Protein AF-A0AAP0N8G7-F1 (afdb_monomer_lite)

Foldseek 3Di:
DDDDDDDDDDPPDPVNVVVVVVVVVVVVVPPDDDDDDDDDDDDDDDDDDDPDDDPPVPVVVVVVQVVLQVLLLVLLVLLLVLQLVLLVLQLVVCVVVPDPVSNVVSVVSNVVSVVVVVVSVVCVVVVPTDPCSPVSNVVSVVSNVVSVVSNVVSVVVVVVVVVVVVVVVVVVVVVVVVVVVVVVVVVVVVVVVVDDPPPVPPDDPVRDDVVNVVVVVVSVLVVLLVVLVVVVVVCVVVVHDLVVVLCVQPVPDDDPDPVCSSVSSSVVSCCVVCPCVPPPPPDDDPPDDPPDDDDDDDDDD

Structure (mmCIF, N/CA/C/O backbone):
data_AF-A0AAP0N8G7-F1
#
_entry.id   AF-A0AAP0N8G7-F1
#
loop_
_atom_site.group_PDB
_atom_site.id
_atom_site.type_symbol
_atom_site.label_atom_id
_atom_site.label_alt_id
_atom_site.label_comp_id
_atom_site.label_asym_id
_atom_site.label_entity_id
_atom_site.label_seq_id
_atom_site.pdbx_PDB_ins_code
_atom_site.Cartn_x
_atom_site.Cartn_y
_atom_site.Cartn_z
_atom_site.occupancy
_atom_site.B_iso_or_equiv
_atom_site.auth_seq_id
_atom_site.auth_comp_id
_atom_site.auth_asym_id
_atom_site.auth_atom_id
_atom_site.pdbx_PDB_model_num
ATOM 1 N N . MET A 1 1 ? 21.931 45.919 -7.662 1.00 43.09 1 MET A N 1
ATOM 2 C CA . MET A 1 1 ? 21.122 46.503 -6.578 1.00 43.09 1 MET A CA 1
ATOM 3 C C . MET A 1 1 ? 19.682 46.138 -6.866 1.00 43.09 1 MET A C 1
ATOM 5 O O . MET A 1 1 ? 19.131 46.657 -7.823 1.00 43.09 1 MET A O 1
ATOM 9 N N . ASP A 1 2 ? 19.173 45.088 -6.228 1.00 32.38 2 ASP A N 1
ATOM 10 C CA . ASP A 1 2 ? 18.040 45.189 -5.299 1.00 32.38 2 ASP A CA 1
ATOM 11 C C . ASP A 1 2 ? 17.406 43.822 -5.056 1.00 32.38 2 ASP A C 1
ATOM 13 O O . ASP A 1 2 ? 16.970 43.106 -5.955 1.00 32.38 2 ASP A O 1
ATOM 17 N N . ALA A 1 3 ? 17.443 43.458 -3.779 1.00 38.41 3 ALA A N 1
ATOM 18 C CA . ALA A 1 3 ? 16.926 42.237 -3.209 1.00 38.41 3 ALA A CA 1
ATOM 19 C C . ALA A 1 3 ? 15.424 42.377 -2.939 1.00 38.41 3 ALA A C 1
ATOM 21 O O . ALA A 1 3 ? 14.993 43.352 -2.327 1.00 38.41 3 ALA A O 1
ATOM 22 N N . LEU A 1 4 ? 14.642 41.352 -3.283 1.00 38.53 4 LEU A N 1
ATOM 23 C CA . LEU A 1 4 ? 13.258 41.211 -2.829 1.00 38.53 4 LEU A CA 1
ATOM 24 C C . LEU A 1 4 ? 13.051 39.850 -2.150 1.00 38.53 4 LEU A C 1
ATOM 26 O O . LEU A 1 4 ? 12.737 38.835 -2.757 1.00 38.53 4 LEU A O 1
ATOM 30 N N . LYS A 1 5 ? 13.325 39.890 -0.844 1.00 38.19 5 LYS A N 1
ATOM 31 C CA . LYS A 1 5 ? 12.642 39.265 0.303 1.00 38.19 5 LYS A CA 1
ATOM 32 C C . LYS A 1 5 ? 11.591 38.159 0.023 1.00 38.19 5 LYS A C 1
ATOM 34 O O . LYS A 1 5 ? 10.600 38.420 -0.656 1.00 38.19 5 LYS A O 1
ATOM 39 N N . PRO A 1 6 ? 11.681 36.989 0.688 1.00 34.06 6 PRO A N 1
ATOM 40 C CA . PRO A 1 6 ? 10.599 36.009 0.715 1.00 34.06 6 PRO A CA 1
ATOM 41 C C . PRO A 1 6 ? 9.502 36.433 1.707 1.00 34.06 6 PRO A C 1
ATOM 43 O O . PRO A 1 6 ? 9.773 36.795 2.853 1.00 34.06 6 PRO A O 1
ATOM 46 N N . THR A 1 7 ? 8.243 36.345 1.279 1.00 37.09 7 THR A N 1
ATOM 47 C CA . THR A 1 7 ? 7.065 36.398 2.153 1.00 37.09 7 THR A CA 1
ATOM 48 C C . THR A 1 7 ? 6.270 35.105 1.995 1.00 37.09 7 THR A C 1
ATOM 50 O O . THR A 1 7 ? 5.867 34.735 0.898 1.00 37.09 7 THR A O 1
ATOM 53 N N . SER A 1 8 ? 6.057 34.381 3.091 1.00 35.06 8 SER A N 1
ATOM 54 C CA . SER A 1 8 ? 4.715 34.024 3.571 1.00 35.06 8 SER A CA 1
ATOM 55 C C . SER A 1 8 ? 4.775 32.935 4.642 1.00 35.06 8 SER A C 1
ATOM 57 O O . SER A 1 8 ? 5.342 31.858 4.491 1.00 35.06 8 SER A O 1
ATOM 59 N N . ALA A 1 9 ? 4.171 33.315 5.762 1.00 38.34 9 ALA A N 1
ATOM 60 C CA . ALA A 1 9 ? 3.727 32.545 6.906 1.00 38.34 9 ALA A CA 1
ATOM 61 C C . ALA A 1 9 ? 3.606 31.020 6.726 1.00 38.34 9 ALA A C 1
ATOM 63 O O . ALA A 1 9 ? 2.865 30.500 5.890 1.00 38.34 9 ALA A O 1
ATOM 64 N N . THR A 1 10 ? 4.234 30.314 7.662 1.00 41.22 10 THR A N 1
ATOM 65 C CA . THR A 1 10 ? 4.008 28.906 7.977 1.00 41.22 10 THR A CA 1
ATOM 66 C C . THR A 1 10 ? 2.520 28.635 8.226 1.00 41.22 10 THR A C 1
ATOM 68 O O . THR A 1 10 ? 1.940 29.035 9.239 1.00 41.22 10 THR A O 1
ATOM 71 N N . LYS A 1 11 ? 1.878 27.910 7.304 1.00 51.88 11 LYS A N 1
ATOM 72 C CA . LYS A 1 11 ? 0.530 27.362 7.497 1.00 51.88 11 LYS A CA 1
ATOM 73 C C . LYS A 1 11 ? 0.590 26.292 8.592 1.00 51.88 11 LYS A C 1
ATOM 75 O O . LYS A 1 11 ? 0.827 25.121 8.316 1.00 51.88 11 LYS A O 1
ATOM 80 N N . LYS A 1 12 ? 0.382 26.691 9.852 1.00 54.88 12 LYS A N 1
ATOM 81 C CA . LYS A 1 12 ? 0.216 25.760 10.979 1.00 54.88 12 LYS A CA 1
ATOM 82 C C . LYS A 1 12 ? -1.017 24.890 10.723 1.00 54.88 12 LYS A C 1
ATOM 84 O O . LYS A 1 12 ? -2.156 25.368 10.774 1.00 54.88 12 LYS A O 1
ATOM 89 N N . THR A 1 13 ? -0.766 23.623 10.411 1.00 68.94 13 THR A N 1
ATOM 90 C CA . THR A 1 13 ? -1.773 22.606 10.105 1.00 68.94 13 THR A CA 1
ATOM 91 C C . THR A 1 13 ? -2.729 22.424 11.285 1.00 68.94 13 THR A C 1
ATOM 93 O O . THR A 1 13 ? -2.370 22.618 12.450 1.00 68.94 13 THR A O 1
ATOM 96 N N . LYS A 1 14 ? -3.986 22.070 10.994 1.00 64.00 14 LYS A N 1
ATOM 97 C CA . LYS A 1 14 ? -5.030 21.825 12.008 1.00 64.00 14 LYS A CA 1
ATOM 98 C C . LYS A 1 14 ? -4.588 20.782 13.054 1.00 64.00 14 LYS A C 1
ATOM 100 O O . LYS A 1 14 ? -4.976 20.892 14.213 1.00 64.00 14 LYS A O 1
ATOM 105 N N . LEU A 1 15 ? -3.695 19.868 12.664 1.00 59.59 15 LEU A N 1
ATOM 106 C CA . LEU A 1 15 ? -3.056 18.867 13.521 1.00 59.59 15 LEU A CA 1
ATOM 107 C C . LEU A 1 15 ? -2.200 19.492 14.638 1.00 59.59 15 LEU A C 1
ATOM 109 O O . LEU A 1 15 ? -2.350 19.133 15.801 1.00 59.59 15 LEU A O 1
ATOM 113 N N . ALA A 1 16 ? -1.376 20.497 14.321 1.00 65.19 16 ALA A N 1
ATOM 114 C CA . ALA A 1 16 ? -0.535 21.173 15.315 1.00 65.19 16 ALA A CA 1
ATOM 115 C C . ALA A 1 16 ? -1.372 21.894 16.389 1.00 65.19 16 ALA A C 1
ATOM 117 O O . ALA A 1 16 ? -0.987 21.958 17.555 1.00 65.19 16 ALA A O 1
ATOM 118 N N . ARG A 1 17 ? -2.557 22.396 16.013 1.00 66.25 17 ARG A N 1
ATOM 119 C CA . ARG A 1 17 ? -3.524 22.984 16.954 1.00 66.25 17 ARG A CA 1
ATOM 120 C C . ARG A 1 17 ? -4.210 21.939 17.838 1.00 66.25 17 ARG A C 1
ATOM 122 O O . ARG A 1 17 ? -4.548 22.267 18.971 1.00 66.25 17 ARG A O 1
ATOM 129 N N . ALA A 1 18 ? -4.416 20.718 17.347 1.00 67.31 18 ALA A N 1
ATOM 130 C CA . ALA A 1 18 ? -4.986 19.627 18.136 1.00 67.31 18 ALA A CA 1
ATOM 131 C C . ALA A 1 18 ? -3.978 19.101 19.169 1.00 67.31 18 ALA A C 1
ATOM 133 O O . ALA A 1 18 ? -4.306 19.009 20.348 1.00 67.31 18 ALA A O 1
ATOM 134 N N . ILE A 1 19 ? -2.725 18.881 18.758 1.00 70.12 19 ILE A N 1
ATOM 135 C CA . ILE A 1 19 ? -1.654 18.400 19.646 1.00 70.12 19 ILE A CA 1
ATOM 136 C C . ILE A 1 19 ? -1.360 19.422 20.756 1.00 70.12 19 ILE A C 1
ATOM 138 O O . ILE A 1 19 ? -1.286 19.060 21.928 1.00 70.12 19 ILE A O 1
ATOM 142 N N . ALA A 1 20 ? -1.305 20.719 20.429 1.00 66.94 20 ALA A N 1
ATOM 143 C CA . ALA A 1 20 ? -1.117 21.771 21.433 1.00 66.94 20 ALA A CA 1
ATOM 144 C C . ALA A 1 20 ? -2.261 21.839 22.468 1.00 66.94 20 ALA A C 1
ATOM 146 O O . ALA A 1 20 ? -2.023 22.171 23.627 1.00 66.94 20 ALA A O 1
ATOM 147 N N . LYS A 1 21 ? -3.502 21.504 22.082 1.00 65.75 21 LYS A N 1
ATOM 148 C CA . LYS A 1 21 ? -4.637 21.449 23.019 1.00 65.75 21 LYS A CA 1
ATOM 149 C C . LYS A 1 21 ? -4.546 20.264 23.979 1.00 65.75 21 LYS A C 1
ATOM 151 O O . LYS A 1 21 ? -4.885 20.427 25.145 1.00 65.75 21 LYS A O 1
ATOM 156 N N . VAL A 1 22 ? -4.068 19.110 23.514 1.00 61.50 22 VAL A N 1
ATOM 157 C CA . VAL A 1 22 ? -3.905 17.908 24.352 1.00 61.50 22 VAL A CA 1
ATOM 158 C C . VAL A 1 22 ? -2.794 18.107 25.387 1.00 61.50 22 VAL A C 1
ATOM 160 O O . VAL A 1 22 ? -2.989 17.804 26.562 1.00 61.50 22 VAL A O 1
ATOM 163 N N . ILE A 1 23 ? -1.673 18.717 24.989 1.00 61.12 23 ILE A N 1
ATOM 164 C CA . ILE A 1 23 ? -0.547 19.000 25.897 1.00 61.12 23 ILE A CA 1
ATOM 165 C C . ILE A 1 23 ? -0.947 20.014 26.983 1.00 61.12 23 ILE A C 1
ATOM 167 O O . ILE A 1 23 ? -0.606 19.840 28.152 1.00 61.12 23 ILE A O 1
ATOM 171 N N . ASN A 1 24 ? -1.734 21.038 26.632 1.00 54.78 24 ASN A N 1
ATOM 172 C CA . ASN A 1 24 ? -2.216 22.023 27.606 1.00 54.78 24 ASN A CA 1
ATOM 173 C C . ASN A 1 24 ? -3.300 21.476 28.554 1.00 54.78 24 ASN A C 1
ATOM 175 O O . ASN A 1 24 ? -3.504 22.034 29.630 1.00 54.78 24 ASN A O 1
ATOM 179 N N . LEU A 1 25 ? -3.984 20.384 28.193 1.00 50.78 25 LEU A N 1
ATOM 180 C CA . LEU A 1 25 ? -4.922 19.711 29.094 1.00 50.78 25 LEU A CA 1
ATOM 181 C C . LEU A 1 25 ? -4.176 18.928 30.186 1.00 50.78 25 LEU A C 1
ATOM 183 O O . LEU A 1 25 ? -4.567 18.976 31.349 1.00 50.78 25 LEU A O 1
ATOM 187 N N . GLN A 1 26 ? -3.061 18.276 29.834 1.00 47.47 26 GLN A N 1
ATOM 188 C CA . GLN A 1 26 ? -2.231 17.518 30.781 1.00 47.47 26 GLN A CA 1
ATOM 189 C C . GLN A 1 26 ? -1.495 18.411 31.793 1.00 47.47 26 GLN A C 1
ATOM 191 O O . GLN A 1 26 ? -1.269 17.997 32.931 1.00 47.47 26 GLN A O 1
ATOM 196 N N . THR A 1 27 ? -1.146 19.649 31.431 1.00 47.62 27 THR A N 1
ATOM 197 C CA . THR A 1 27 ? -0.513 20.592 32.369 1.00 47.62 27 THR A CA 1
ATOM 198 C C . THR A 1 27 ? -1.508 21.204 33.361 1.00 47.62 27 THR A C 1
ATOM 200 O O . THR A 1 27 ? -1.110 21.550 34.475 1.00 47.62 27 THR A O 1
ATOM 203 N N . ALA A 1 28 ? -2.804 21.253 33.030 1.00 42.84 28 ALA A N 1
ATOM 204 C CA . ALA A 1 28 ? -3.859 21.726 33.931 1.00 42.84 28 ALA A CA 1
ATOM 205 C C . ALA A 1 28 ? -4.243 20.704 35.023 1.00 42.84 28 ALA A C 1
ATOM 207 O O . ALA A 1 28 ? -4.707 21.091 36.095 1.00 42.84 28 ALA A O 1
ATOM 208 N N . THR A 1 29 ? -4.000 19.405 34.814 1.00 43.25 29 THR A N 1
ATOM 209 C CA . THR A 1 29 ? -4.359 18.345 35.780 1.00 43.25 29 THR A CA 1
ATOM 210 C C . THR A 1 29 ? -3.379 18.229 36.958 1.00 43.25 29 THR A C 1
ATOM 212 O O . THR A 1 29 ? -3.666 17.554 37.946 1.00 43.25 29 THR A O 1
ATOM 215 N N . ARG A 1 30 ? -2.227 18.915 36.918 1.00 43.00 30 ARG A N 1
ATOM 216 C CA . ARG A 1 30 ? -1.164 18.771 37.932 1.00 43.00 30 ARG A CA 1
ATOM 217 C C . ARG A 1 30 ? -1.382 19.556 39.235 1.00 43.00 30 ARG A C 1
ATOM 219 O O . ARG A 1 30 ? -0.635 19.334 40.182 1.00 43.00 30 ARG A O 1
ATOM 226 N N . ASN A 1 31 ? -2.411 20.409 39.319 1.00 42.91 31 ASN A N 1
ATOM 227 C CA . ASN A 1 31 ? -2.657 21.294 40.471 1.00 42.91 31 ASN A CA 1
ATOM 228 C C . ASN A 1 31 ? -3.970 21.036 41.236 1.00 42.91 31 ASN A C 1
ATOM 230 O O . ASN A 1 31 ? -4.465 21.931 41.923 1.00 42.91 31 ASN A O 1
ATOM 234 N N . SER A 1 32 ? -4.524 19.822 41.193 1.00 34.03 32 SER A N 1
ATOM 235 C CA . SER A 1 32 ? -5.655 19.482 42.067 1.00 34.03 32 SER A CA 1
ATOM 236 C C . SER A 1 32 ? -5.159 18.968 43.423 1.00 34.03 32 SER A C 1
ATOM 238 O O . SER A 1 32 ? -4.738 17.819 43.579 1.00 34.03 32 SER A O 1
ATOM 240 N N . LYS A 1 33 ? -5.160 19.863 44.418 1.00 33.84 33 LYS A N 1
ATOM 241 C CA . LYS A 1 33 ? -4.928 19.545 45.832 1.00 33.84 33 LYS A CA 1
ATOM 242 C C . LYS A 1 33 ? -5.996 18.552 46.302 1.00 33.84 33 LYS A C 1
ATOM 244 O O . LYS A 1 33 ? -7.169 18.892 46.412 1.00 33.84 33 LYS A O 1
ATOM 249 N N . ARG A 1 34 ? -5.562 17.327 46.605 1.00 32.16 34 ARG A N 1
ATOM 250 C CA . ARG A 1 34 ? -6.357 16.293 47.278 1.00 32.16 34 ARG A CA 1
ATOM 251 C C . ARG A 1 34 ? -6.709 16.759 48.694 1.00 32.16 34 ARG A C 1
ATOM 253 O O . ARG A 1 34 ? -5.824 16.866 49.539 1.00 32.16 34 ARG A O 1
ATOM 260 N N . TYR A 1 35 ? -7.989 17.006 48.960 1.00 34.25 35 TYR A N 1
ATOM 261 C CA . TYR A 1 35 ? -8.517 17.092 50.322 1.00 34.25 35 TYR A CA 1
ATOM 262 C C . TYR A 1 35 ? -8.947 15.691 50.772 1.00 34.25 35 TYR A C 1
ATOM 264 O O . TYR A 1 35 ? -9.975 15.176 50.346 1.00 34.25 35 TYR A O 1
ATOM 272 N N . LEU A 1 36 ? -8.135 15.076 51.631 1.00 35.28 36 LEU A N 1
ATOM 273 C CA . LEU A 1 36 ? -8.529 13.964 52.500 1.00 35.28 36 LEU A CA 1
ATOM 274 C C . LEU A 1 36 ? -9.229 14.540 53.746 1.00 35.28 36 LEU A C 1
ATOM 276 O O . LEU A 1 36 ? -8.676 15.467 54.350 1.00 35.28 36 LEU A O 1
ATOM 280 N N . PRO A 1 37 ? -10.380 14.012 54.204 1.00 32.81 37 PRO A N 1
ATOM 281 C CA . PRO A 1 37 ? -10.902 14.349 55.520 1.00 32.81 37 PRO A CA 1
ATOM 282 C C . PRO A 1 37 ? -10.154 13.553 56.600 1.00 32.81 37 PRO A C 1
ATOM 284 O O . PRO A 1 37 ? -10.043 12.331 56.538 1.00 32.81 37 PRO A O 1
ATOM 287 N N . LYS A 1 38 ? -9.645 14.273 57.604 1.00 31.50 38 LYS A N 1
ATOM 288 C CA . LYS A 1 38 ? -9.000 13.740 58.813 1.00 31.50 38 LYS A CA 1
ATOM 289 C C . LYS A 1 38 ? -9.976 12.876 59.626 1.00 31.50 38 LYS A C 1
ATOM 291 O O . LYS A 1 38 ? -11.015 13.377 60.048 1.00 31.50 38 LYS A O 1
ATOM 296 N N . GLN A 1 39 ? -9.586 11.643 59.955 1.00 35.88 39 GLN A N 1
ATOM 297 C CA . GLN A 1 39 ? -10.127 10.924 61.112 1.00 35.88 39 GLN A CA 1
ATOM 298 C C . GLN A 1 39 ? -9.659 11.631 62.392 1.00 35.88 39 GLN A C 1
ATOM 300 O O . GLN A 1 39 ? -8.459 11.773 62.626 1.00 35.88 39 GLN A O 1
ATOM 305 N N . LYS A 1 40 ? -10.604 12.096 63.215 1.00 32.94 40 LYS A N 1
ATOM 306 C CA . LYS A 1 40 ? -10.349 12.467 64.611 1.00 32.94 40 LYS A CA 1
ATOM 307 C C . LYS A 1 40 ? -10.811 11.322 65.508 1.00 32.94 40 LYS A C 1
ATOM 309 O O . LYS A 1 40 ? -11.930 10.837 65.380 1.00 32.94 40 LYS A O 1
ATOM 314 N N . SER A 1 41 ? -9.895 10.920 66.378 1.00 33.78 41 SER A N 1
ATOM 315 C CA . SER A 1 41 ? -10.034 9.964 67.469 1.00 33.78 41 SER A CA 1
ATOM 316 C C . SER A 1 41 ? -11.190 10.303 68.409 1.00 33.78 41 SER A C 1
ATOM 318 O O . SER A 1 41 ? -11.422 11.470 68.729 1.00 33.78 41 SER A O 1
ATOM 320 N N . LEU A 1 42 ? -11.862 9.255 68.875 1.00 33.59 42 LEU A N 1
ATOM 321 C CA . LEU A 1 42 ? -12.895 9.284 69.899 1.00 33.59 42 LEU A CA 1
ATOM 322 C C . LEU A 1 42 ? -12.250 8.940 71.244 1.00 33.59 42 LEU A C 1
ATOM 324 O O . LEU A 1 42 ? -11.639 7.883 71.351 1.00 33.59 42 LEU A O 1
ATOM 328 N N . ASP A 1 43 ? -12.405 9.805 72.246 1.00 36.69 43 ASP A N 1
ATOM 329 C CA . ASP A 1 43 ? -12.326 9.395 73.647 1.00 36.69 43 ASP A CA 1
ATOM 330 C C . ASP A 1 43 ? -13.140 10.322 74.567 1.00 36.69 43 ASP A C 1
ATOM 332 O O . ASP A 1 43 ? -13.013 11.545 74.523 1.00 36.69 43 ASP A O 1
ATOM 336 N N . LYS A 1 44 ? -13.917 9.659 75.435 1.00 33.88 44 LYS A N 1
ATOM 337 C CA . LYS A 1 44 ? -14.571 10.086 76.692 1.00 33.88 44 LYS A CA 1
ATOM 338 C C . LYS A 1 44 ? -15.822 10.990 76.684 1.00 33.88 44 LYS A C 1
ATOM 340 O O . LYS A 1 44 ? -15.760 12.210 76.707 1.00 33.88 44 LYS A O 1
ATOM 345 N N . ALA A 1 45 ? -16.958 10.292 76.819 1.00 37.44 45 ALA A N 1
ATOM 346 C CA . ALA A 1 45 ? -17.967 10.356 77.894 1.00 37.44 45 ALA A CA 1
ATOM 347 C C . ALA A 1 45 ? -18.414 11.716 78.480 1.00 37.44 45 ALA A C 1
ATOM 349 O O . ALA A 1 45 ? -17.655 12.355 79.207 1.00 37.44 45 ALA A O 1
ATOM 350 N N . LYS A 1 46 ? -19.721 12.015 78.355 1.00 33.53 46 LYS A N 1
ATOM 351 C CA . LYS A 1 46 ? -20.663 12.160 79.491 1.00 33.53 46 LYS A CA 1
ATOM 352 C C . LYS A 1 46 ? -22.123 12.351 79.030 1.00 33.53 46 LYS A C 1
ATOM 354 O O . LYS A 1 46 ? -22.431 13.261 78.275 1.00 33.53 46 LYS A O 1
ATOM 359 N N . ASP A 1 47 ? -22.938 11.414 79.500 1.00 34.72 47 ASP A N 1
ATOM 360 C CA . ASP A 1 47 ? -24.334 11.428 79.956 1.00 34.72 47 ASP A CA 1
ATOM 361 C C . ASP A 1 47 ? -25.365 12.538 79.632 1.00 34.72 47 ASP A C 1
ATOM 363 O O . ASP A 1 47 ? -25.143 13.726 79.848 1.00 34.72 47 ASP A O 1
ATOM 367 N N . ILE A 1 48 ? -26.566 12.001 79.357 1.00 40.41 48 ILE A N 1
ATOM 368 C CA . ILE A 1 48 ? -27.932 12.398 79.762 1.00 40.41 48 ILE A CA 1
ATOM 369 C C . ILE A 1 48 ? -28.723 13.417 78.912 1.00 40.41 48 ILE A C 1
ATOM 371 O O . ILE A 1 48 ? -28.390 14.586 78.765 1.00 40.41 48 ILE A O 1
ATOM 375 N N . ASP A 1 49 ? -29.865 12.885 78.455 1.00 42.59 49 ASP A N 1
ATOM 376 C CA . ASP A 1 49 ? -31.133 13.491 78.045 1.00 42.59 49 ASP A CA 1
ATOM 377 C C . ASP A 1 49 ? -31.182 14.485 76.879 1.00 42.59 49 ASP A C 1
ATOM 379 O O . ASP A 1 49 ? -30.980 15.687 76.999 1.00 42.59 49 ASP A O 1
ATOM 383 N N . SER A 1 50 ? -31.713 13.999 75.755 1.00 39.94 50 SER A N 1
ATOM 384 C CA . SER A 1 50 ? -32.992 14.534 75.264 1.00 39.94 50 SER A CA 1
ATOM 385 C C . SER A 1 50 ? -33.555 13.680 74.130 1.00 39.94 50 SER A C 1
ATOM 387 O O . SER A 1 50 ? -33.121 13.672 72.978 1.00 39.94 50 SER A O 1
ATOM 389 N N . VAL A 1 51 ? -34.626 12.968 74.463 1.00 49.09 51 VAL A N 1
ATOM 390 C CA . VAL A 1 51 ? -35.634 12.522 73.508 1.00 49.09 51 VAL A CA 1
ATOM 391 C C . VAL A 1 51 ? -36.183 13.766 72.798 1.00 49.09 51 VAL A C 1
ATOM 393 O O . VAL A 1 51 ? -36.980 14.476 73.399 1.00 49.09 51 VAL A O 1
ATOM 396 N N . LYS A 1 52 ? -35.731 14.052 71.563 1.00 48.44 52 LYS A N 1
ATOM 397 C CA . LYS A 1 52 ? -36.449 14.758 70.463 1.00 48.44 52 LYS A CA 1
ATOM 398 C C . LYS A 1 52 ? -35.478 15.305 69.396 1.00 48.44 52 LYS A C 1
ATOM 400 O O . LYS A 1 52 ? -35.284 16.504 69.282 1.00 48.44 52 LYS A O 1
ATOM 405 N N . SER A 1 53 ? -34.935 14.442 68.539 1.00 43.56 53 SER A N 1
ATOM 406 C CA . SER A 1 53 ? -34.640 14.802 67.137 1.00 43.56 53 SER A CA 1
ATOM 407 C C . SER A 1 53 ? -34.305 13.537 66.351 1.00 43.56 53 SER A C 1
ATOM 409 O O . SER A 1 53 ? -33.167 13.093 66.304 1.00 43.56 53 SER A O 1
ATOM 411 N N . ARG A 1 54 ? -35.322 12.870 65.799 1.00 44.78 54 ARG A N 1
ATOM 412 C CA . ARG A 1 54 ? -35.135 11.659 64.974 1.00 44.78 54 ARG A CA 1
ATOM 413 C C . ARG A 1 54 ? -35.858 11.732 63.624 1.00 44.78 54 ARG A C 1
ATOM 415 O O . ARG A 1 54 ? -36.079 10.708 62.989 1.00 44.78 54 ARG A O 1
ATOM 422 N N . ARG A 1 55 ? -36.271 12.931 63.189 1.00 45.78 55 ARG A N 1
ATOM 423 C CA . ARG A 1 55 ? -37.102 13.111 61.980 1.00 45.78 55 ARG A CA 1
ATOM 424 C C . ARG A 1 55 ? -36.475 13.917 60.840 1.00 45.78 55 ARG A C 1
ATOM 426 O O . ARG A 1 55 ? -37.034 13.858 59.754 1.00 45.78 55 ARG A O 1
ATOM 433 N N . TYR A 1 56 ? -35.332 14.582 61.028 1.00 46.22 56 TYR A N 1
ATOM 434 C CA . TYR A 1 56 ? -34.731 15.412 59.968 1.00 46.22 56 TYR A CA 1
ATOM 435 C C . TYR A 1 56 ? -33.549 14.769 59.213 1.00 46.22 56 TYR A C 1
ATOM 437 O O . TYR A 1 56 ? -33.277 15.190 58.096 1.00 46.22 56 TYR A O 1
ATOM 445 N N . ASP A 1 57 ? -32.926 13.696 59.720 1.00 51.34 57 ASP A N 1
ATOM 446 C CA . ASP A 1 57 ? -31.822 13.007 59.010 1.00 51.34 57 ASP A CA 1
ATOM 447 C C . ASP A 1 57 ? -32.279 11.988 57.950 1.00 51.34 57 ASP A C 1
ATOM 449 O O . ASP A 1 57 ? -31.525 11.620 57.052 1.00 51.34 57 ASP A O 1
ATOM 453 N N . ARG A 1 58 ? -33.534 11.525 58.014 1.00 53.78 58 ARG A N 1
ATOM 454 C CA . ARG A 1 58 ? -34.014 10.417 57.166 1.00 53.78 58 ARG A CA 1
ATOM 455 C C . ARG A 1 58 ? -34.215 10.806 55.697 1.00 53.78 58 ARG A C 1
ATOM 457 O O . ARG A 1 58 ? -34.090 9.959 54.817 1.00 53.78 58 ARG A O 1
ATOM 464 N N . ASP A 1 59 ? -34.539 12.071 55.431 1.00 58.50 59 ASP A N 1
ATOM 465 C CA . ASP A 1 59 ? -34.796 12.558 54.070 1.00 58.50 59 ASP A CA 1
ATOM 466 C C . ASP A 1 59 ? -33.489 12.799 53.291 1.00 58.50 59 ASP A C 1
ATOM 468 O O . ASP A 1 59 ? -33.395 12.450 52.113 1.00 58.50 59 ASP A O 1
ATOM 472 N N . GLY A 1 60 ? -32.444 13.302 53.962 1.00 62.66 60 GLY A N 1
ATOM 473 C CA . GLY A 1 60 ? -31.124 13.534 53.364 1.00 62.66 60 GLY A CA 1
ATOM 474 C C . GLY A 1 60 ? -30.431 12.247 52.911 1.00 62.66 60 GLY A C 1
ATOM 475 O O . GLY A 1 60 ? -29.956 12.173 51.779 1.00 62.66 60 GLY A O 1
ATOM 476 N N . ASP A 1 61 ? -30.451 11.207 53.747 1.00 70.00 61 ASP A N 1
ATOM 477 C CA . ASP A 1 61 ? -29.846 9.903 53.441 1.00 70.00 61 ASP A CA 1
ATOM 478 C C . ASP A 1 61 ? -30.534 9.205 52.249 1.00 70.00 61 ASP A C 1
ATOM 480 O O . ASP A 1 61 ? -29.884 8.669 51.349 1.00 70.00 61 ASP A O 1
ATOM 484 N N . SER A 1 62 ? -31.865 9.321 52.150 1.00 74.56 62 SER A N 1
ATOM 485 C CA . SER A 1 62 ? -32.631 8.775 51.020 1.00 74.56 62 SER A CA 1
ATOM 486 C C . SER A 1 62 ? -32.290 9.446 49.680 1.00 74.56 62 SER A C 1
ATOM 488 O O . SER A 1 62 ? -32.169 8.774 48.652 1.00 74.56 62 SER A O 1
ATOM 490 N N . LYS A 1 63 ? -32.073 10.768 49.687 1.00 80.12 63 LYS A N 1
ATOM 491 C CA . LYS A 1 63 ? -31.685 11.544 48.501 1.00 80.12 63 LYS A CA 1
ATOM 492 C C . LYS A 1 63 ? -30.259 11.225 48.062 1.00 80.12 63 LYS A C 1
ATOM 494 O O . LYS A 1 63 ? -30.017 11.078 46.866 1.00 80.12 63 LYS A O 1
ATOM 499 N N . LEU A 1 64 ? -29.332 11.072 49.010 1.00 81.00 64 LEU A N 1
ATOM 500 C CA . LEU A 1 64 ? -27.946 10.681 48.732 1.00 81.00 64 LEU A CA 1
ATOM 501 C C . LEU A 1 64 ? -27.862 9.265 48.154 1.00 81.00 64 LEU A C 1
ATOM 503 O O . LEU A 1 64 ? -27.166 9.051 47.163 1.00 81.00 64 LEU A O 1
ATOM 507 N N . ARG A 1 65 ? -28.627 8.317 48.707 1.00 79.88 65 ARG A N 1
ATOM 508 C CA . ARG A 1 65 ? -28.696 6.944 48.193 1.00 79.88 65 ARG A CA 1
ATOM 509 C C . ARG A 1 65 ? -29.294 6.876 46.787 1.00 79.88 65 ARG A C 1
ATOM 511 O O . ARG A 1 65 ? -28.745 6.187 45.932 1.00 79.88 65 ARG A O 1
ATOM 518 N N . ASN A 1 66 ? -30.367 7.623 46.522 1.00 83.56 66 ASN A N 1
ATOM 519 C CA . ASN A 1 66 ? -30.949 7.722 45.179 1.00 83.56 66 ASN A CA 1
ATOM 520 C C . ASN A 1 66 ? -29.979 8.347 44.171 1.00 83.56 66 ASN A C 1
ATOM 522 O O . ASN A 1 66 ? -29.893 7.887 43.035 1.00 83.56 66 ASN A O 1
ATOM 526 N N . ARG A 1 67 ? -29.221 9.368 44.585 1.00 87.31 67 ARG A N 1
ATOM 527 C CA . ARG A 1 67 ? -28.186 9.970 43.744 1.00 87.31 67 ARG A CA 1
ATOM 528 C C . ARG A 1 67 ? -27.075 8.972 43.416 1.00 87.31 67 ARG A C 1
ATOM 530 O O . ARG A 1 67 ? -26.744 8.822 42.248 1.00 87.31 67 ARG A O 1
ATOM 537 N N . ALA A 1 68 ? -26.548 8.265 44.415 1.00 88.06 68 ALA A N 1
ATOM 538 C CA . ALA A 1 68 ? -25.510 7.258 44.205 1.00 88.06 68 ALA A CA 1
ATOM 539 C C . ALA A 1 68 ? -25.995 6.116 43.294 1.00 88.06 68 ALA A C 1
ATOM 541 O O . ALA A 1 68 ? -25.270 5.685 42.403 1.00 88.06 68 ALA A O 1
ATOM 542 N N . ALA A 1 69 ? -27.242 5.662 43.466 1.00 88.00 69 ALA A N 1
ATOM 543 C CA . ALA A 1 69 ? -27.852 4.661 42.591 1.00 88.00 69 ALA A CA 1
ATOM 544 C C . ALA A 1 69 ? -28.001 5.159 41.141 1.00 88.00 69 ALA A C 1
ATOM 546 O O . ALA A 1 69 ? -27.778 4.395 40.206 1.00 88.00 69 ALA A O 1
ATOM 547 N N . MET A 1 70 ? -28.330 6.440 40.942 1.00 89.56 70 MET A N 1
ATOM 548 C CA . MET A 1 70 ? -28.386 7.051 39.611 1.00 89.56 70 MET A CA 1
ATOM 549 C C . MET A 1 70 ? -26.997 7.154 38.967 1.00 89.56 70 MET A C 1
ATOM 551 O O . MET A 1 70 ? -26.845 6.841 37.792 1.00 89.56 70 MET A O 1
ATOM 555 N N . GLU A 1 71 ? -25.977 7.558 39.726 1.00 91.44 71 GLU A N 1
ATOM 556 C CA . GLU A 1 71 ? -24.589 7.609 39.244 1.00 91.44 71 GLU A CA 1
ATOM 557 C C . GLU A 1 71 ? -24.098 6.208 38.831 1.00 91.44 71 GLU A C 1
ATOM 559 O O . GLU A 1 71 ? -23.536 6.047 37.749 1.00 91.44 71 GLU A O 1
ATOM 564 N N . ALA A 1 72 ? -24.406 5.178 39.624 1.00 92.06 72 ALA A N 1
ATOM 565 C CA . ALA A 1 72 ? -24.104 3.782 39.303 1.00 92.06 72 ALA A CA 1
ATOM 566 C C . ALA A 1 72 ? -24.839 3.277 38.044 1.00 92.06 72 ALA A C 1
ATOM 568 O O . ALA A 1 72 ? -24.255 2.565 37.226 1.00 92.06 72 ALA A O 1
ATOM 569 N N . LEU A 1 73 ? -26.108 3.664 37.862 1.00 91.50 73 LEU A N 1
ATOM 570 C CA . LEU A 1 73 ? -26.882 3.356 36.657 1.00 91.50 73 LEU A CA 1
ATOM 571 C C . LEU A 1 73 ? -26.245 3.979 35.412 1.00 91.50 73 LEU A C 1
ATOM 573 O O . LEU A 1 73 ? -26.060 3.297 34.408 1.00 91.50 73 LEU A O 1
ATOM 577 N N . VAL A 1 74 ? -25.901 5.267 35.480 1.00 93.38 74 VAL A N 1
ATOM 578 C CA . VAL A 1 74 ? -25.260 5.983 34.372 1.00 93.38 74 VAL A CA 1
ATOM 579 C C . VAL A 1 74 ? -23.914 5.345 34.028 1.00 93.38 74 VAL A C 1
ATOM 581 O O . VAL A 1 74 ? -23.659 5.100 32.851 1.00 93.38 74 VAL A O 1
ATOM 584 N N . ALA A 1 75 ? -23.100 4.997 35.028 1.00 94.94 75 ALA A N 1
ATOM 585 C CA . ALA A 1 75 ? -21.828 4.308 34.812 1.00 94.94 75 ALA A CA 1
ATOM 586 C C . ALA A 1 75 ? -22.014 2.972 34.070 1.00 94.94 75 ALA A C 1
ATOM 588 O O . ALA A 1 75 ? -21.318 2.711 33.093 1.00 94.94 75 ALA A O 1
ATOM 589 N N . LYS A 1 76 ? -23.007 2.156 34.451 1.00 95.00 76 LYS A N 1
ATOM 590 C CA . LYS A 1 76 ? -23.329 0.902 33.742 1.00 95.00 76 LYS A CA 1
ATOM 591 C C . LYS A 1 76 ? -23.728 1.123 32.279 1.00 95.00 76 LYS A C 1
ATOM 593 O O . LYS A 1 76 ? -23.361 0.323 31.424 1.00 95.00 76 LYS A O 1
ATOM 598 N N . ILE A 1 77 ? -24.460 2.197 31.974 1.00 95.44 77 ILE A N 1
ATOM 599 C CA . ILE A 1 77 ? -24.818 2.540 30.588 1.00 95.44 77 ILE A CA 1
ATOM 600 C C . ILE A 1 77 ? -23.553 2.883 29.790 1.00 95.44 77 ILE A C 1
ATOM 602 O O . ILE A 1 77 ? -23.383 2.363 28.688 1.00 95.44 77 ILE A O 1
ATOM 606 N N . PHE A 1 78 ? -22.657 3.716 30.329 1.00 97.00 78 PHE A N 1
ATOM 607 C CA . PHE A 1 78 ? -21.396 4.051 29.657 1.00 97.00 78 PHE A CA 1
ATOM 608 C C . PHE A 1 78 ? -20.509 2.821 29.448 1.00 97.00 78 PHE A C 1
ATOM 610 O O . PHE A 1 78 ? -20.038 2.602 28.333 1.00 97.00 78 PHE A O 1
ATOM 617 N N . ALA A 1 79 ? -20.378 1.965 30.462 1.00 97.25 79 ALA A N 1
ATOM 618 C CA . ALA A 1 79 ? -19.656 0.701 30.360 1.00 97.25 79 ALA A CA 1
ATOM 619 C C . ALA A 1 79 ? -20.223 -0.218 29.265 1.00 97.25 79 ALA A C 1
ATOM 621 O O . ALA A 1 79 ? -19.463 -0.738 28.445 1.00 97.25 79 ALA A O 1
ATOM 622 N N . GLY A 1 80 ? -21.552 -0.363 29.193 1.00 97.12 80 GLY A N 1
ATOM 623 C CA . GLY A 1 80 ? -22.220 -1.157 28.158 1.00 97.12 80 GLY A CA 1
ATOM 624 C C . GLY A 1 80 ? -22.043 -0.571 26.753 1.00 97.12 80 GLY A C 1
ATOM 625 O O . GLY A 1 80 ? -21.687 -1.287 25.822 1.00 97.12 80 GLY A O 1
ATOM 626 N N . ILE A 1 81 ? -22.203 0.748 26.583 1.00 97.12 81 ILE A N 1
ATOM 627 C CA . ILE A 1 81 ? -21.964 1.423 25.292 1.00 97.12 81 ILE A CA 1
ATOM 628 C C . ILE A 1 81 ? -20.506 1.249 24.846 1.00 97.12 81 ILE A C 1
ATOM 630 O O . ILE A 1 81 ? -20.248 0.965 23.674 1.00 97.12 81 ILE A O 1
ATOM 634 N N . SER A 1 82 ? -19.551 1.403 25.764 1.00 97.81 82 SER A N 1
ATOM 635 C CA . SER A 1 82 ? -18.129 1.211 25.479 1.00 97.81 82 SER A CA 1
ATOM 636 C C . SER A 1 82 ? -17.823 -0.240 25.103 1.00 97.81 82 SER A C 1
ATOM 638 O O . SER A 1 82 ? -17.100 -0.468 24.134 1.00 97.81 82 SER A O 1
ATOM 640 N N . SER A 1 83 ? -18.435 -1.213 25.782 1.00 97.75 83 SER A N 1
ATOM 641 C CA . SER A 1 83 ? -18.293 -2.644 25.471 1.00 97.75 83 SER A CA 1
ATOM 642 C C . SER A 1 83 ? -18.861 -2.990 24.091 1.00 97.75 83 SER A C 1
ATOM 644 O O . SER A 1 83 ? -18.177 -3.632 23.297 1.00 97.75 83 SER A O 1
ATOM 646 N N . ILE A 1 84 ? -20.041 -2.463 23.737 1.00 98.06 84 ILE A N 1
ATOM 647 C CA . ILE A 1 84 ? -20.618 -2.591 22.385 1.00 98.06 84 ILE A CA 1
ATOM 648 C C . ILE A 1 84 ? -19.679 -1.997 21.335 1.00 98.06 84 ILE A C 1
ATOM 650 O O . ILE A 1 84 ? -19.462 -2.590 20.281 1.00 98.06 84 ILE A O 1
ATOM 654 N N . LYS A 1 85 ? -19.097 -0.824 21.608 1.00 97.69 85 LYS A N 1
ATOM 655 C CA . LYS A 1 85 ? -18.152 -0.179 20.691 1.00 97.69 85 LYS A CA 1
ATOM 656 C C . LYS A 1 85 ? -16.892 -1.024 20.482 1.00 97.69 85 LYS A C 1
ATOM 658 O O . LYS A 1 85 ? -16.401 -1.084 19.356 1.00 97.69 85 LYS A O 1
ATOM 663 N N . ALA A 1 86 ? -16.382 -1.659 21.535 1.00 97.69 86 ALA A N 1
ATOM 664 C CA . ALA A 1 86 ? -15.245 -2.569 21.448 1.00 97.69 86 ALA A CA 1
ATOM 665 C C . ALA A 1 86 ? -15.584 -3.819 20.626 1.00 97.69 86 ALA A C 1
ATOM 667 O O . ALA A 1 86 ? -14.877 -4.108 19.666 1.00 97.69 86 ALA A O 1
ATOM 668 N N . ALA A 1 87 ? -16.703 -4.483 20.919 1.00 97.06 87 ALA A N 1
ATOM 669 C CA . ALA A 1 87 ? -17.160 -5.654 20.168 1.00 97.06 87 ALA A CA 1
ATOM 670 C C . ALA A 1 87 ? -17.418 -5.327 18.684 1.00 97.06 87 ALA A C 1
ATOM 672 O O . ALA A 1 87 ? -17.048 -6.082 17.791 1.00 97.06 87 ALA A O 1
ATOM 673 N N . TYR A 1 88 ? -17.969 -4.148 18.385 1.00 96.94 88 TYR A N 1
ATOM 674 C CA . TYR A 1 88 ? -18.128 -3.701 17.002 1.00 96.94 88 TYR A CA 1
ATOM 675 C C . TYR A 1 88 ? -16.782 -3.467 16.298 1.00 96.94 88 TYR A C 1
ATOM 677 O O . TYR A 1 88 ? -16.644 -3.774 15.116 1.00 96.94 88 TYR A O 1
ATOM 685 N N . ALA A 1 89 ? -15.777 -2.939 17.002 1.00 96.50 89 ALA A N 1
ATOM 686 C CA . ALA A 1 89 ? -14.432 -2.810 16.448 1.00 96.50 89 ALA A CA 1
ATOM 687 C C . ALA A 1 89 ? -13.802 -4.187 16.165 1.00 96.50 89 ALA A C 1
ATOM 689 O O . ALA A 1 89 ? -13.201 -4.356 15.106 1.00 96.50 89 ALA A O 1
ATOM 690 N N . GLU A 1 90 ? -13.994 -5.170 17.054 1.00 95.75 90 GLU A N 1
ATOM 691 C CA . GLU A 1 90 ? -13.563 -6.564 16.845 1.00 95.75 90 GLU A CA 1
ATOM 692 C C . GLU A 1 90 ? -14.234 -7.161 15.591 1.00 95.75 90 GLU A C 1
ATOM 694 O O . GLU A 1 90 ? -13.562 -7.724 14.722 1.00 95.75 90 GLU A O 1
ATOM 699 N N . LEU A 1 91 ? -15.539 -6.929 15.419 1.00 95.81 91 LEU A N 1
ATOM 700 C CA . LEU A 1 91 ? -16.288 -7.350 14.232 1.00 95.81 91 LEU A CA 1
ATOM 701 C C . LEU A 1 91 ? -15.745 -6.710 12.946 1.00 95.81 91 LEU A C 1
ATOM 703 O O . LEU A 1 91 ? -1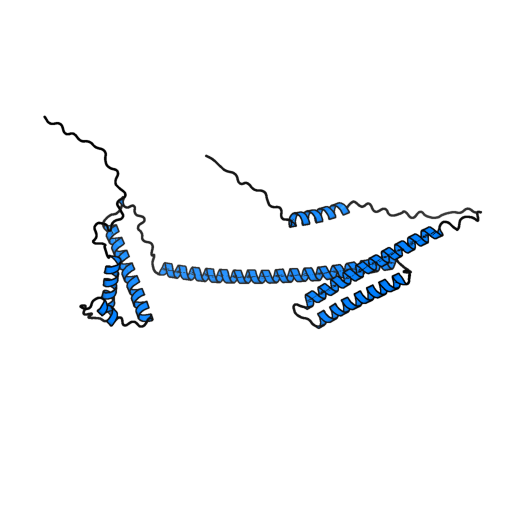5.645 -7.376 11.918 1.00 95.81 91 LEU A O 1
ATOM 707 N N . GLN A 1 92 ? -15.361 -5.431 12.988 1.00 95.12 92 GLN A N 1
ATOM 708 C CA . GLN A 1 92 ? -14.738 -4.765 11.840 1.00 95.12 92 GLN A CA 1
ATOM 709 C C . GLN A 1 92 ? -13.378 -5.367 11.488 1.00 95.12 92 GLN A C 1
ATOM 711 O O . GLN A 1 92 ? -13.066 -5.500 10.305 1.00 95.12 92 GLN A O 1
ATOM 716 N N . THR A 1 93 ? -12.569 -5.732 12.484 1.00 93.56 93 THR A N 1
ATOM 717 C CA . THR A 1 93 ? -11.269 -6.369 12.233 1.00 93.56 93 THR A CA 1
ATOM 718 C C . THR A 1 93 ? -11.399 -7.782 11.680 1.00 93.56 93 THR A C 1
ATOM 720 O O . THR A 1 93 ? -10.628 -8.154 10.804 1.00 93.56 93 THR A O 1
ATOM 723 N N . ALA A 1 94 ? -12.409 -8.536 12.114 1.00 94.69 94 ALA A N 1
ATOM 724 C CA . ALA A 1 94 ? -12.644 -9.907 11.669 1.00 94.69 94 ALA A CA 1
ATOM 725 C C . ALA A 1 94 ? -13.223 -10.012 10.244 1.00 94.69 94 ALA A C 1
ATOM 727 O O . ALA A 1 94 ? -13.333 -11.103 9.693 1.00 94.69 94 ALA A O 1
ATOM 728 N N . GLN A 1 95 ? -13.611 -8.895 9.617 1.00 93.25 95 GLN A N 1
ATOM 729 C CA . GLN A 1 95 ? -14.055 -8.906 8.219 1.00 93.25 95 GLN A CA 1
ATOM 730 C C . GLN A 1 95 ? -12.890 -9.004 7.229 1.00 93.25 95 GLN A C 1
ATOM 732 O O . GLN A 1 95 ? -13.087 -9.497 6.117 1.00 93.25 95 GLN A O 1
ATOM 737 N N . PHE A 1 96 ? -11.698 -8.524 7.603 1.00 87.75 96 PHE A N 1
ATOM 738 C CA . PHE A 1 96 ? -10.548 -8.442 6.702 1.00 87.75 96 PHE A CA 1
ATOM 739 C C . PHE A 1 96 ? -9.224 -8.689 7.444 1.00 87.75 96 PHE A C 1
ATOM 741 O O . PHE A 1 96 ? -8.696 -7.761 8.061 1.00 87.75 96 PHE A O 1
ATOM 748 N N . PRO A 1 97 ? -8.633 -9.892 7.315 1.00 90.00 97 PRO A N 1
ATOM 749 C CA . PRO A 1 97 ? -9.142 -11.058 6.578 1.00 90.00 97 PRO A CA 1
ATOM 750 C C . PRO A 1 97 ? -10.423 -11.635 7.207 1.00 90.00 97 PRO A C 1
ATOM 752 O O . PRO A 1 97 ? -10.639 -11.480 8.402 1.00 90.00 97 PRO A O 1
ATOM 755 N N . TYR A 1 98 ? -11.276 -12.267 6.393 1.00 94.75 98 TYR A N 1
ATOM 756 C CA . TYR A 1 98 ? -12.560 -12.813 6.848 1.00 94.75 98 TYR A CA 1
ATOM 757 C C . TYR A 1 98 ? -12.357 -13.979 7.823 1.00 94.75 98 TYR A C 1
ATOM 759 O O . TYR A 1 98 ? -11.772 -14.998 7.453 1.00 94.75 98 TYR A O 1
ATOM 767 N N . ASP A 1 99 ? -12.892 -13.836 9.031 1.00 96.38 99 ASP A N 1
ATOM 768 C CA . ASP A 1 99 ? -12.893 -14.836 10.096 1.00 96.38 99 ASP A CA 1
ATOM 769 C C . ASP A 1 99 ? -14.327 -15.011 10.620 1.00 96.38 99 ASP A C 1
ATOM 771 O O . ASP A 1 99 ? -14.870 -14.145 11.311 1.00 96.38 99 ASP A O 1
ATOM 775 N N . SER A 1 100 ? -14.968 -16.126 10.254 1.00 96.50 100 SER A N 1
ATOM 776 C CA . SER A 1 100 ? -16.358 -16.406 10.630 1.00 96.50 100 SER A CA 1
ATOM 777 C C . SER A 1 100 ? -16.546 -16.547 12.135 1.00 96.50 100 SER A C 1
ATOM 779 O O . SER A 1 100 ? -17.561 -16.092 12.664 1.00 96.50 100 SER A O 1
ATOM 781 N N . ASP A 1 101 ? -15.576 -17.155 12.815 1.00 97.00 101 ASP A N 1
ATOM 782 C CA . ASP A 1 101 ? -15.680 -17.499 14.230 1.00 97.00 101 ASP A CA 1
ATOM 783 C C . ASP A 1 101 ? -15.513 -16.233 15.074 1.00 97.00 101 ASP A C 1
ATOM 785 O O . ASP A 1 101 ? -16.291 -15.982 15.998 1.00 97.00 101 ASP A O 1
ATOM 789 N N . ALA A 1 102 ? -14.563 -15.371 14.697 1.00 95.75 102 ALA A N 1
ATOM 790 C CA . ALA A 1 102 ? -14.388 -14.067 15.326 1.00 95.75 102 ALA A CA 1
ATOM 791 C C . ALA A 1 102 ? -15.578 -13.127 15.063 1.00 95.75 102 ALA A C 1
ATOM 793 O O . ALA A 1 102 ? -16.013 -12.430 15.982 1.00 95.75 102 ALA A O 1
ATOM 794 N N . ILE A 1 103 ? -16.155 -13.132 13.852 1.00 96.75 103 ILE A N 1
ATOM 795 C CA . ILE A 1 103 ? -17.381 -12.371 13.554 1.00 96.75 103 ILE A CA 1
ATOM 796 C C . ILE A 1 103 ? -18.536 -12.850 14.437 1.00 96.75 103 ILE A C 1
ATOM 798 O O . ILE A 1 103 ? -19.221 -12.019 15.032 1.00 96.75 103 ILE A O 1
ATOM 802 N N . GLN A 1 104 ? -18.746 -14.166 14.546 1.00 97.19 104 GLN A N 1
ATOM 803 C CA . GLN A 1 104 ? -19.819 -14.724 15.366 1.00 97.19 104 GLN A CA 1
ATOM 804 C C . GLN A 1 104 ? -19.626 -14.388 16.849 1.00 97.19 104 GLN A C 1
ATOM 806 O O . GLN A 1 104 ? -20.573 -13.959 17.504 1.00 97.19 104 GLN A O 1
ATOM 811 N N . SER A 1 105 ? -18.403 -14.523 17.369 1.00 97.25 105 SER A N 1
ATOM 812 C CA . SER A 1 105 ? -18.087 -14.173 18.757 1.00 97.25 105 SER A CA 1
ATOM 813 C C . SER A 1 105 ? -18.305 -12.684 19.045 1.00 97.25 105 SER A C 1
ATOM 815 O O . SER A 1 105 ? -18.798 -12.331 20.117 1.00 97.25 105 SER A O 1
ATOM 817 N N . ALA A 1 106 ? -17.933 -11.802 18.114 1.00 96.69 106 ALA A N 1
ATOM 818 C CA . ALA A 1 106 ? -18.117 -10.363 18.269 1.00 96.69 106 ALA A CA 1
ATOM 819 C C . ALA A 1 106 ? -19.602 -9.963 18.180 1.00 96.69 106 ALA A C 1
ATOM 821 O O . ALA A 1 106 ? -20.059 -9.123 18.957 1.00 96.69 106 ALA A O 1
ATOM 822 N N . ASP A 1 107 ? -20.370 -10.587 17.282 1.00 97.25 107 ASP A N 1
ATOM 823 C CA . ASP A 1 107 ? -21.821 -10.392 17.180 1.00 97.25 107 ASP A CA 1
ATOM 824 C C . ASP A 1 107 ? -22.540 -10.852 18.455 1.00 97.25 107 ASP A C 1
ATOM 826 O O . ASP A 1 107 ? -23.327 -10.101 19.036 1.00 97.25 107 ASP A O 1
ATOM 830 N N . GLU A 1 108 ? -22.195 -12.037 18.969 1.00 97.69 108 GLU A N 1
ATOM 831 C CA . GLU A 1 108 ? -22.727 -12.543 20.235 1.00 97.69 108 GLU A CA 1
ATOM 832 C C . GLU A 1 108 ? -22.428 -11.579 21.395 1.00 97.69 108 GLU A C 1
ATOM 834 O O . GLU A 1 108 ? -23.314 -11.284 22.203 1.00 97.69 108 GLU A O 1
ATOM 839 N N . ALA A 1 109 ? -21.214 -11.025 21.461 1.00 97.06 109 ALA A N 1
ATOM 840 C CA . ALA A 1 109 ? -20.853 -10.029 22.466 1.00 97.06 109 ALA A CA 1
ATOM 841 C C . ALA A 1 109 ? -21.718 -8.757 22.366 1.00 97.06 109 ALA A C 1
ATOM 843 O O . ALA A 1 109 ? -22.205 -8.267 23.388 1.00 97.06 109 ALA A O 1
ATOM 844 N N . VAL A 1 110 ? -21.984 -8.252 21.154 1.00 97.50 110 VAL A N 1
ATOM 845 C CA . VAL A 1 110 ? -22.891 -7.107 20.944 1.00 97.50 110 VAL A CA 1
ATOM 846 C C . VAL A 1 110 ? -24.307 -7.432 21.424 1.00 97.50 110 VAL A C 1
ATOM 848 O O . VAL A 1 110 ? -24.914 -6.630 22.140 1.00 97.50 110 VAL A O 1
ATOM 851 N N . VAL A 1 111 ? -24.838 -8.602 21.059 1.00 97.56 111 VAL A N 1
ATOM 852 C CA . VAL A 1 111 ? -26.184 -9.037 21.460 1.00 97.56 111 VAL A CA 1
ATOM 853 C C . VAL A 1 111 ? -26.289 -9.171 22.980 1.00 97.56 111 VAL A C 1
ATOM 855 O O . VAL A 1 111 ? -27.272 -8.709 23.569 1.00 97.56 111 VAL A O 1
ATOM 858 N N . ASN A 1 112 ? -25.275 -9.743 23.629 1.00 97.19 112 ASN A N 1
ATOM 859 C CA . ASN A 1 112 ? -25.227 -9.906 25.080 1.00 97.19 112 ASN A CA 1
ATOM 860 C C . ASN A 1 112 ? -25.207 -8.557 25.814 1.00 97.19 112 ASN A C 1
ATOM 862 O O . ASN A 1 112 ? -25.976 -8.369 26.759 1.00 97.19 112 ASN A O 1
ATOM 866 N N . GLU A 1 113 ? -24.419 -7.585 25.351 1.00 96.94 113 GLU A N 1
ATOM 867 C CA . GLU A 1 113 ? -24.394 -6.237 25.938 1.00 96.94 113 GLU A CA 1
ATOM 868 C C . GLU A 1 113 ? -25.717 -5.481 25.721 1.00 96.94 113 GLU A C 1
ATOM 870 O O . GLU A 1 113 ? -26.240 -4.844 26.640 1.00 96.94 113 GLU A O 1
ATOM 875 N N . LEU A 1 114 ? -26.334 -5.596 24.538 1.00 97.50 114 LEU A N 1
ATOM 876 C CA . LEU A 1 114 ? -27.660 -5.018 24.276 1.00 97.50 114 LEU A CA 1
ATOM 877 C C . LEU A 1 114 ? -28.743 -5.633 25.169 1.00 97.50 114 LEU A C 1
ATOM 879 O O . LEU A 1 114 ? -29.625 -4.921 25.664 1.00 97.50 114 LEU A O 1
ATOM 883 N N . LYS A 1 115 ? -28.673 -6.946 25.406 1.00 97.12 115 LYS A N 1
ATOM 884 C CA . LYS A 1 115 ? -29.559 -7.639 26.343 1.00 97.12 115 LYS A CA 1
ATOM 885 C C . LYS A 1 115 ? -29.340 -7.138 27.773 1.00 97.12 115 LYS A C 1
ATOM 887 O O . LYS A 1 115 ? -30.320 -6.796 28.434 1.00 97.12 115 LYS A O 1
ATOM 892 N N . GLY A 1 116 ? -28.087 -6.984 28.203 1.00 94.94 116 GLY A N 1
ATOM 893 C CA . GLY A 1 116 ? -27.735 -6.408 29.505 1.00 94.94 116 GLY A CA 1
ATOM 894 C C . GLY A 1 116 ? -28.276 -4.985 29.697 1.00 94.94 116 GLY A C 1
ATOM 895 O O . GLY A 1 116 ? -28.872 -4.676 30.730 1.00 94.94 116 GLY A O 1
ATOM 896 N N . LEU A 1 117 ? -28.175 -4.126 28.676 1.00 95.00 117 LEU A N 1
ATOM 897 C CA . LEU A 1 117 ? -28.763 -2.780 28.699 1.00 95.00 117 LEU A CA 1
ATOM 898 C C . LEU A 1 117 ? -30.299 -2.805 28.746 1.00 95.00 117 LEU A C 1
ATOM 900 O O . LEU A 1 117 ? -30.918 -1.961 29.401 1.00 95.00 117 LEU A O 1
ATOM 904 N N . SER A 1 118 ? -30.933 -3.770 28.075 1.00 95.31 118 SER A N 1
ATOM 90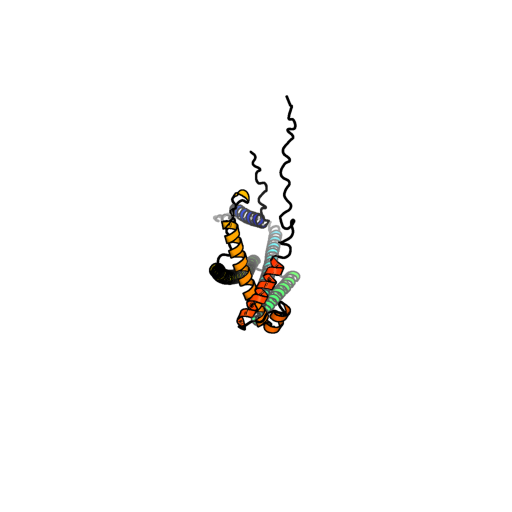5 C CA . SER A 1 118 ? -32.386 -3.964 28.131 1.00 95.31 118 SER A CA 1
ATOM 906 C C . SER A 1 118 ? -32.851 -4.361 29.536 1.00 95.31 118 SER A C 1
ATOM 908 O O . SER A 1 118 ? -33.806 -3.783 30.061 1.00 95.31 118 SER A O 1
ATOM 910 N N . GLU A 1 119 ? -32.144 -5.286 30.185 1.00 94.12 119 GLU A N 1
ATOM 911 C CA . GLU A 1 119 ? -32.398 -5.692 31.572 1.00 94.12 119 GLU A CA 1
ATOM 912 C C . GLU A 1 119 ? -32.181 -4.525 32.546 1.00 94.12 119 GLU A C 1
ATOM 914 O O . GLU A 1 119 ? -33.015 -4.279 33.420 1.00 94.12 119 GLU A O 1
ATOM 919 N N . LEU A 1 120 ? -31.127 -3.730 32.337 1.00 92.31 120 LEU A N 1
ATOM 920 C CA . LEU A 1 120 ? -30.848 -2.522 33.115 1.00 92.31 120 LEU A CA 1
ATOM 921 C C . LEU A 1 120 ? -31.959 -1.466 32.981 1.00 92.31 120 LEU A C 1
ATOM 923 O O . LEU A 1 120 ? -32.357 -0.832 33.959 1.00 92.31 120 LEU A O 1
ATOM 927 N N . LYS A 1 121 ? -32.510 -1.291 31.776 1.00 93.31 121 LYS A N 1
ATOM 928 C CA . LYS A 1 121 ? -33.676 -0.426 31.551 1.00 93.31 121 LYS A CA 1
ATOM 929 C C . LYS A 1 121 ? -34.903 -0.943 32.306 1.00 93.31 121 LYS A C 1
ATOM 931 O O . LYS A 1 121 ? -35.644 -0.148 32.886 1.00 93.31 121 LYS A O 1
ATOM 936 N N . GLN A 1 122 ? -35.146 -2.254 32.289 1.00 92.50 122 GLN A N 1
ATOM 937 C CA . GLN A 1 122 ? -36.287 -2.853 32.983 1.00 92.50 122 GLN A CA 1
ATOM 938 C C . GLN A 1 122 ? -36.177 -2.726 34.508 1.00 92.50 122 GLN A C 1
ATOM 940 O O . GLN A 1 122 ? -37.171 -2.373 35.145 1.00 92.50 122 GLN A O 1
ATOM 945 N N . SER A 1 123 ? -34.999 -2.964 35.091 1.00 88.94 123 SER A N 1
ATOM 946 C CA . SER A 1 123 ? -34.778 -2.829 36.539 1.00 88.94 123 SER A CA 1
ATOM 947 C C . SER A 1 123 ? -34.971 -1.385 37.010 1.00 88.94 123 SER A C 1
ATOM 949 O O . SER A 1 123 ? -35.649 -1.141 38.013 1.00 88.94 123 SER A O 1
ATOM 951 N N . PHE A 1 124 ? -34.516 -0.406 36.219 1.00 88.69 124 PHE A N 1
ATOM 952 C CA . PHE A 1 124 ? -34.783 1.009 36.479 1.00 88.69 124 PHE A CA 1
ATOM 953 C C . PHE A 1 124 ? -36.286 1.336 36.491 1.00 88.69 124 PHE A C 1
ATOM 955 O O . PHE A 1 124 ? -36.770 1.998 37.411 1.00 88.69 124 PHE A O 1
ATOM 962 N N . LEU A 1 125 ? -37.053 0.838 35.512 1.00 89.81 125 LEU A N 1
ATOM 963 C CA . LEU A 1 125 ? -38.506 1.059 35.442 1.00 89.81 125 LEU A CA 1
ATOM 964 C C . LEU A 1 125 ? -39.260 0.412 36.613 1.00 89.81 125 LEU A C 1
ATOM 966 O O . LEU A 1 125 ? -40.219 0.996 37.121 1.00 89.81 125 LEU A O 1
ATOM 970 N N . LYS A 1 126 ? -38.808 -0.760 37.073 1.00 91.19 126 LYS A N 1
ATOM 971 C CA . LYS A 1 126 ? -39.340 -1.441 38.265 1.00 91.19 126 LYS A CA 1
ATOM 972 C C . LYS A 1 126 ? -38.934 -0.768 39.583 1.00 91.19 126 LYS A C 1
ATOM 974 O O . LYS A 1 126 ? -39.413 -1.179 40.636 1.00 91.19 126 LYS A O 1
ATOM 979 N N . LYS A 1 127 ? -38.104 0.285 39.533 1.00 83.19 127 LYS A N 1
ATOM 980 C CA . LYS A 1 127 ? -37.508 0.965 40.696 1.00 83.19 127 LYS A CA 1
ATOM 981 C C . LYS A 1 127 ? -36.709 0.009 41.586 1.00 83.19 127 LYS A C 1
ATOM 983 O O . LYS A 1 127 ? -36.655 0.187 42.802 1.00 83.19 127 LYS A O 1
ATOM 988 N N . GLU A 1 128 ? -36.088 -0.998 40.980 1.00 79.00 128 GLU A N 1
ATOM 989 C CA . GLU A 1 128 ? -35.151 -1.873 41.674 1.00 79.00 128 GLU A CA 1
ATOM 990 C C . GLU A 1 128 ? -33.875 -1.070 41.945 1.00 79.00 128 GLU A C 1
ATOM 992 O O . GLU A 1 128 ? -33.174 -0.639 41.030 1.00 79.00 128 GLU A O 1
ATOM 997 N N . VAL A 1 129 ? -33.623 -0.782 43.222 1.00 67.88 129 VAL A N 1
ATOM 998 C CA . VAL A 1 129 ? -32.481 0.035 43.643 1.00 67.88 129 VAL A CA 1
ATOM 999 C C . VAL A 1 129 ? -31.270 -0.863 43.835 1.00 67.88 129 VAL A C 1
ATOM 1001 O O . VAL A 1 129 ? -31.352 -1.910 44.481 1.00 67.88 129 VAL A O 1
ATOM 1004 N N . ASP A 1 130 ? -30.127 -0.419 43.320 1.00 73.94 130 ASP A N 1
ATOM 1005 C CA . ASP A 1 130 ? -28.859 -1.079 43.583 1.00 73.94 130 ASP A CA 1
ATOM 1006 C C . ASP A 1 130 ? -28.558 -1.075 45.090 1.00 73.94 130 ASP A C 1
ATOM 1008 O O . ASP A 1 130 ? -28.599 -0.041 45.767 1.00 73.94 130 ASP A O 1
ATOM 1012 N N . HIS A 1 131 ? -28.288 -2.259 45.633 1.00 71.69 131 HIS A N 1
ATOM 1013 C CA . HIS A 1 131 ? -28.020 -2.432 47.054 1.00 71.69 131 HIS A CA 1
ATOM 1014 C C . HIS A 1 131 ? -26.598 -1.975 47.415 1.00 71.69 131 HIS A C 1
ATOM 1016 O O . HIS A 1 131 ? -26.352 -1.676 48.583 1.00 71.69 131 HIS A O 1
ATOM 1022 N N . SER A 1 132 ? -25.696 -1.855 46.428 1.00 86.50 132 SER A N 1
ATOM 1023 C CA . SER A 1 132 ? -24.319 -1.378 46.613 1.00 86.50 132 SER A CA 1
ATOM 1024 C C . SER A 1 132 ? -23.848 -0.478 45.452 1.00 86.50 132 SER A C 1
ATOM 1026 O O . SER A 1 132 ? -23.020 -0.883 44.630 1.00 86.50 132 SER A O 1
ATOM 1028 N N . PRO A 1 133 ? -24.339 0.776 45.376 1.00 86.25 133 PRO A N 1
ATOM 1029 C CA . PRO A 1 133 ? -24.037 1.680 44.266 1.00 86.25 133 PRO A CA 1
ATOM 1030 C C . PRO A 1 133 ? -22.540 1.959 44.071 1.00 86.25 133 PRO A C 1
ATOM 1032 O O . PRO A 1 133 ? -22.079 2.085 42.941 1.00 86.25 133 PRO A O 1
ATOM 1035 N N . GLN A 1 134 ? -21.760 2.031 45.155 1.00 89.25 134 GLN A N 1
ATOM 1036 C CA . GLN A 1 134 ? -20.321 2.310 45.092 1.00 89.25 134 GLN A CA 1
ATOM 1037 C C . GLN A 1 134 ? -19.532 1.173 44.434 1.00 89.25 134 GLN A C 1
ATOM 1039 O O . GLN A 1 134 ? -18.619 1.435 43.654 1.00 89.25 134 GLN A O 1
ATOM 1044 N N . VAL A 1 135 ? -19.880 -0.084 44.734 1.00 92.00 135 VAL A N 1
ATOM 1045 C CA . VAL A 1 135 ? -19.228 -1.250 44.116 1.00 92.00 135 VAL A CA 1
ATOM 1046 C C . VAL A 1 135 ? -19.594 -1.319 42.638 1.00 92.00 135 VAL A C 1
ATOM 1048 O O . VAL A 1 135 ? -18.718 -1.508 41.799 1.00 92.00 135 VAL A O 1
ATOM 1051 N N . THR A 1 136 ? -20.865 -1.090 42.310 1.00 91.88 136 THR A N 1
ATOM 1052 C CA . THR A 1 136 ? -21.329 -1.047 40.922 1.00 91.88 136 THR A CA 1
ATOM 1053 C C . THR A 1 136 ? -20.633 0.031 40.104 1.00 91.88 136 THR A C 1
ATOM 1055 O O . THR A 1 136 ? -20.229 -0.244 38.978 1.00 91.88 136 THR A O 1
ATOM 1058 N N . LEU A 1 137 ? -20.468 1.235 40.656 1.00 93.31 137 LEU A N 1
ATOM 1059 C CA . LEU A 1 137 ? -19.760 2.324 39.986 1.00 93.31 137 LEU A CA 1
ATOM 1060 C C . LEU A 1 137 ? -18.322 1.913 39.633 1.00 93.31 137 LEU A C 1
ATOM 1062 O O . LEU A 1 137 ? -17.888 2.105 38.503 1.00 93.31 137 LEU A O 1
ATOM 1066 N N . LEU A 1 138 ? -17.605 1.303 40.583 1.00 95.31 138 LEU A N 1
ATOM 1067 C CA . LEU A 1 138 ? -16.229 0.856 40.367 1.00 95.31 138 LEU A CA 1
ATOM 1068 C C . LEU A 1 138 ? -16.140 -0.257 39.314 1.00 95.31 138 LEU A C 1
ATOM 1070 O O . LEU A 1 138 ? -15.255 -0.222 38.466 1.00 95.31 138 LEU A O 1
ATOM 1074 N N . LEU A 1 139 ? -17.048 -1.235 39.353 1.00 95.69 139 LEU A N 1
ATOM 1075 C CA . LEU A 1 139 ? -17.075 -2.319 38.367 1.00 95.69 139 LEU A CA 1
ATOM 1076 C C . LEU A 1 139 ? -17.399 -1.807 36.960 1.00 95.69 139 LEU A C 1
ATOM 1078 O O . LEU A 1 139 ? -16.759 -2.230 36.002 1.00 95.69 139 LEU A O 1
ATOM 1082 N N . ALA A 1 140 ? -18.350 -0.879 36.844 1.00 95.06 140 ALA A N 1
ATOM 1083 C CA . ALA A 1 140 ? -18.695 -0.260 35.570 1.00 95.06 140 ALA A CA 1
ATOM 1084 C C . ALA A 1 140 ? -17.521 0.552 35.001 1.00 95.06 140 ALA A C 1
ATOM 1086 O O . ALA A 1 140 ? -17.204 0.417 33.824 1.00 95.06 140 ALA A O 1
ATOM 1087 N N . GLU A 1 141 ? -16.819 1.321 35.837 1.00 96.12 141 GLU A N 1
ATOM 1088 C CA . GLU A 1 141 ? -15.611 2.046 35.424 1.00 96.12 141 GLU A CA 1
ATOM 1089 C C . GLU A 1 141 ? -14.514 1.089 34.927 1.00 96.12 141 GLU A C 1
ATOM 1091 O O . GLU A 1 141 ? -13.907 1.327 33.886 1.00 96.12 141 GLU A O 1
ATOM 1096 N N . ILE A 1 142 ? -14.276 -0.027 35.628 1.00 97.69 142 ILE A N 1
ATOM 1097 C CA . ILE A 1 142 ? -13.297 -1.039 35.196 1.00 97.69 142 ILE A CA 1
ATOM 1098 C C . ILE A 1 142 ? -13.692 -1.627 33.837 1.00 97.69 142 ILE A C 1
ATOM 1100 O O . ILE A 1 142 ? -12.844 -1.737 32.951 1.00 97.69 142 ILE A O 1
ATOM 1104 N N . GLN A 1 143 ? -14.967 -1.982 33.656 1.00 97.00 143 GLN A N 1
ATOM 1105 C CA . GLN A 1 143 ? -15.473 -2.514 32.391 1.00 97.00 143 GLN A CA 1
ATOM 1106 C C . GLN A 1 143 ? -15.322 -1.493 31.252 1.00 97.00 143 GLN A C 1
ATOM 1108 O O . GLN A 1 143 ? -14.854 -1.842 30.168 1.00 97.00 143 GLN A O 1
ATOM 1113 N N . GLU A 1 144 ? -15.658 -0.223 31.492 1.00 97.19 144 GLU A N 1
ATOM 1114 C CA . GLU A 1 144 ? -15.480 0.849 30.510 1.00 97.19 144 GLU A CA 1
ATOM 1115 C C . GLU A 1 144 ? -14.009 1.006 30.107 1.00 97.19 144 GLU A C 1
ATOM 1117 O O . GLU A 1 144 ? -13.690 1.065 28.916 1.00 97.19 144 GLU A O 1
ATOM 1122 N N . GLN A 1 145 ? -13.098 1.016 31.081 1.00 97.88 145 GLN A N 1
ATOM 1123 C CA . GLN A 1 145 ? -11.662 1.120 30.825 1.00 97.88 145 GLN A CA 1
ATOM 1124 C C . GLN A 1 145 ? -11.126 -0.076 30.028 1.00 97.88 145 GLN A C 1
ATOM 1126 O O . GLN A 1 145 ? -10.333 0.117 29.105 1.00 97.88 145 GLN A O 1
ATOM 1131 N N . GLN A 1 146 ? -11.585 -1.295 30.321 1.00 97.56 146 GLN A N 1
ATOM 1132 C CA . GLN A 1 146 ? -11.225 -2.496 29.560 1.00 97.56 146 GLN A CA 1
ATOM 1133 C C . GLN A 1 146 ? -11.713 -2.422 28.110 1.00 97.56 146 GLN A C 1
ATOM 1135 O O . GLN A 1 146 ? -10.958 -2.721 27.183 1.00 97.56 146 GLN A O 1
ATOM 1140 N N . ALA A 1 147 ? -12.949 -1.974 27.893 1.00 97.25 147 ALA A N 1
ATOM 1141 C CA . ALA A 1 147 ? -13.491 -1.797 26.553 1.00 97.25 147 ALA A CA 1
ATOM 1142 C C . ALA A 1 147 ? -12.724 -0.722 25.761 1.00 97.25 147 ALA A C 1
ATOM 1144 O O . ALA A 1 147 ? -12.412 -0.907 24.582 1.00 97.25 147 ALA A O 1
ATOM 1145 N N . LEU A 1 148 ? -12.347 0.380 26.413 1.00 97.25 148 LEU A N 1
ATOM 1146 C CA . LEU A 1 148 ? -11.500 1.405 25.805 1.00 97.25 148 LEU A CA 1
ATOM 1147 C C . LEU A 1 148 ? -10.115 0.859 25.441 1.00 97.25 148 LEU A C 1
ATOM 1149 O O . LEU A 1 148 ? -9.659 1.094 24.322 1.00 97.25 148 LEU A O 1
ATOM 1153 N N . MET A 1 149 ? -9.468 0.100 26.331 1.00 97.94 149 MET A N 1
ATOM 1154 C CA . MET A 1 149 ? -8.185 -0.549 26.038 1.00 97.94 149 MET A CA 1
ATOM 1155 C C . MET A 1 149 ? -8.269 -1.430 24.793 1.00 97.94 149 MET A C 1
ATOM 1157 O O . MET A 1 149 ? -7.476 -1.233 23.875 1.00 97.94 149 MET A O 1
ATOM 1161 N N . LYS A 1 150 ? -9.287 -2.294 24.701 1.00 96.81 150 LYS A N 1
ATOM 1162 C CA . LYS A 1 150 ? -9.528 -3.123 23.511 1.00 96.81 150 LYS A CA 1
ATOM 1163 C C . LYS A 1 150 ? -9.633 -2.294 22.232 1.00 96.81 150 LYS A C 1
ATOM 1165 O O . LYS A 1 150 ? -8.996 -2.607 21.229 1.00 96.81 150 LYS A O 1
ATOM 1170 N N . THR A 1 151 ? -10.394 -1.193 22.252 1.00 96.19 151 THR A N 1
ATOM 1171 C CA . THR A 1 151 ? -10.491 -0.325 21.065 1.00 96.19 151 THR A CA 1
ATOM 1172 C C . THR A 1 151 ? -9.149 0.292 20.681 1.00 96.19 151 THR A C 1
ATOM 1174 O O . THR A 1 151 ? -8.848 0.395 19.492 1.00 96.19 151 THR A O 1
ATOM 1177 N N . TYR A 1 152 ? -8.325 0.677 21.660 1.00 97.62 152 TYR A N 1
ATOM 1178 C CA . TYR A 1 152 ? -6.996 1.212 21.383 1.00 97.62 152 TYR A CA 1
ATOM 1179 C C . TYR A 1 152 ? -6.057 0.151 20.814 1.00 97.62 152 TYR A C 1
ATOM 1181 O O . TYR A 1 152 ? -5.380 0.437 19.829 1.00 97.62 152 TYR A O 1
ATOM 1189 N N . GLU A 1 153 ? -6.059 -1.063 21.363 1.00 96.88 153 GLU A N 1
ATOM 1190 C CA . GLU A 1 153 ? -5.278 -2.199 20.856 1.00 96.88 153 GLU A CA 1
ATOM 1191 C C . GLU A 1 153 ? -5.609 -2.497 19.390 1.00 96.88 153 GLU A C 1
ATOM 1193 O O . GLU A 1 153 ? -4.709 -2.579 18.553 1.00 96.88 153 GLU A O 1
ATOM 1198 N N . ILE A 1 154 ? -6.899 -2.535 19.045 1.00 95.81 154 ILE A N 1
ATOM 1199 C CA . ILE A 1 154 ? -7.360 -2.710 17.662 1.00 95.81 154 ILE A CA 1
ATOM 1200 C C . ILE A 1 154 ? -6.839 -1.589 16.756 1.00 95.81 154 ILE A C 1
ATOM 1202 O O . ILE A 1 154 ? -6.307 -1.845 15.672 1.00 95.81 154 ILE A O 1
ATOM 1206 N N . THR A 1 155 ? -6.965 -0.328 17.182 1.00 95.19 155 THR A N 1
ATOM 1207 C CA . THR A 1 155 ? -6.468 0.796 16.375 1.00 95.19 155 THR A CA 1
ATOM 1208 C C . THR A 1 155 ? -4.951 0.788 16.225 1.00 95.19 155 THR A C 1
ATOM 1210 O O . THR A 1 155 ? -4.456 1.154 15.161 1.00 95.19 155 THR A O 1
ATOM 1213 N N . LEU A 1 156 ? -4.222 0.349 17.253 1.00 97.38 156 LEU A N 1
ATOM 1214 C CA . LEU A 1 156 ? -2.771 0.236 17.230 1.00 97.38 156 LEU A CA 1
ATOM 1215 C C . LEU A 1 156 ? -2.335 -0.838 16.232 1.00 97.38 156 LEU A C 1
ATOM 1217 O O . LEU A 1 156 ? -1.568 -0.532 15.326 1.00 97.38 156 LEU A O 1
ATOM 1221 N N . SER A 1 157 ? -2.912 -2.040 16.316 1.00 95.38 157 SER A N 1
ATOM 1222 C CA . SER A 1 157 ? -2.630 -3.138 15.384 1.00 95.38 157 SER A CA 1
ATOM 1223 C C . SER A 1 157 ? -2.928 -2.752 13.925 1.00 95.38 157 SER A C 1
ATOM 1225 O O . SER A 1 157 ? -2.148 -3.031 13.007 1.00 95.38 157 SER A O 1
ATOM 1227 N N . LYS A 1 158 ? -4.014 -2.002 13.692 1.00 94.06 158 LYS A N 1
ATOM 1228 C CA . LYS A 1 158 ? -4.329 -1.452 12.366 1.00 94.06 158 LYS A CA 1
ATOM 1229 C C . LYS A 1 158 ? -3.271 -0.459 11.869 1.00 94.06 158 LYS A C 1
ATOM 1231 O O . LYS A 1 158 ? -2.901 -0.495 10.701 1.00 94.06 158 LYS A O 1
ATOM 1236 N N . MET A 1 159 ? -2.792 0.441 12.725 1.00 96.62 159 MET A N 1
ATOM 1237 C CA . MET A 1 159 ? -1.743 1.389 12.336 1.00 96.62 159 MET A CA 1
ATOM 1238 C C . MET A 1 159 ? -0.408 0.685 12.082 1.00 96.62 159 MET A C 1
ATOM 1240 O O . MET A 1 159 ? 0.285 1.033 11.132 1.00 96.62 159 MET A O 1
ATOM 1244 N N . GLU A 1 160 ? -0.057 -0.316 12.889 1.00 97.12 160 GLU A N 1
ATOM 1245 C CA . GLU A 1 160 ? 1.163 -1.110 12.715 1.00 97.12 160 GLU A CA 1
ATOM 1246 C C . GLU A 1 160 ? 1.168 -1.862 11.380 1.00 97.12 160 GLU A C 1
ATOM 1248 O O . GLU A 1 160 ? 2.153 -1.793 10.643 1.00 97.12 160 GLU A O 1
ATOM 1253 N N . SER A 1 161 ? 0.057 -2.511 11.018 1.00 94.31 161 SER A N 1
ATOM 1254 C CA . SER A 1 161 ? -0.074 -3.175 9.712 1.00 94.31 161 SER A CA 1
ATOM 1255 C C . SER A 1 161 ? -0.013 -2.190 8.538 1.00 94.31 161 SER A C 1
ATOM 1257 O O . SER A 1 161 ? 0.624 -2.486 7.528 1.00 94.31 161 SER A O 1
ATOM 1259 N N . GLU A 1 162 ? -0.592 -0.990 8.665 1.00 96.06 162 GLU A N 1
ATOM 1260 C CA . GLU A 1 162 ? -0.480 0.054 7.635 1.00 96.06 162 GLU A CA 1
ATOM 1261 C C . GLU A 1 162 ? 0.965 0.556 7.470 1.00 96.06 162 GLU A C 1
ATOM 1263 O O . GLU A 1 162 ? 1.404 0.813 6.346 1.00 96.06 162 GLU A O 1
ATOM 1268 N N . VAL A 1 163 ? 1.718 0.687 8.567 1.00 98.19 163 VAL A N 1
ATOM 1269 C CA . VAL A 1 163 ? 3.142 1.053 8.522 1.00 98.19 163 VAL A CA 1
ATOM 1270 C C . VAL A 1 163 ? 3.946 -0.028 7.804 1.00 98.19 163 VAL A C 1
ATOM 1272 O O . VAL A 1 163 ? 4.646 0.290 6.847 1.00 98.19 163 VAL A O 1
ATOM 1275 N N . GLN A 1 164 ? 3.779 -1.296 8.188 1.00 97.69 164 GLN A N 1
ATOM 1276 C CA . GLN A 1 164 ? 4.474 -2.418 7.546 1.00 97.69 164 GLN A CA 1
ATOM 1277 C C . GLN A 1 164 ? 4.159 -2.513 6.049 1.00 97.69 164 GLN A C 1
ATOM 1279 O O . GLN A 1 164 ? 5.059 -2.704 5.234 1.00 97.69 164 GLN A O 1
ATOM 1284 N N . PHE A 1 165 ? 2.890 -2.337 5.670 1.00 97.06 165 PHE A N 1
ATOM 1285 C CA . PHE A 1 165 ? 2.481 -2.312 4.267 1.00 97.06 165 PHE A CA 1
ATOM 1286 C C . PHE A 1 165 ? 3.208 -1.208 3.486 1.00 97.06 165 PHE A C 1
ATOM 1288 O O . PHE A 1 165 ? 3.774 -1.465 2.425 1.00 97.06 165 PHE A O 1
ATOM 1295 N N . LYS A 1 166 ? 3.256 0.013 4.032 1.00 98.19 166 LYS A N 1
ATOM 1296 C CA . LYS A 1 166 ? 3.951 1.137 3.389 1.00 98.19 166 LYS A CA 1
ATOM 1297 C C . LYS A 1 166 ? 5.461 0.942 3.320 1.00 98.19 166 LYS A C 1
ATOM 1299 O O . LYS A 1 166 ? 6.062 1.356 2.332 1.00 98.19 166 LYS A O 1
ATOM 1304 N N . ASP A 1 167 ? 6.072 0.330 4.328 1.00 98.44 167 ASP A N 1
ATOM 1305 C CA . ASP A 1 167 ? 7.504 0.027 4.310 1.00 98.44 167 ASP A CA 1
ATOM 1306 C C . ASP A 1 167 ? 7.846 -0.963 3.184 1.00 98.44 167 ASP A C 1
ATOM 1308 O O . ASP A 1 167 ? 8.787 -0.720 2.423 1.00 98.44 167 ASP A O 1
ATOM 1312 N N . ASN A 1 168 ? 7.020 -1.998 2.993 1.00 98.19 168 ASN A N 1
ATOM 1313 C CA . ASN A 1 168 ? 7.156 -2.940 1.876 1.00 98.19 168 ASN A CA 1
ATOM 1314 C C . A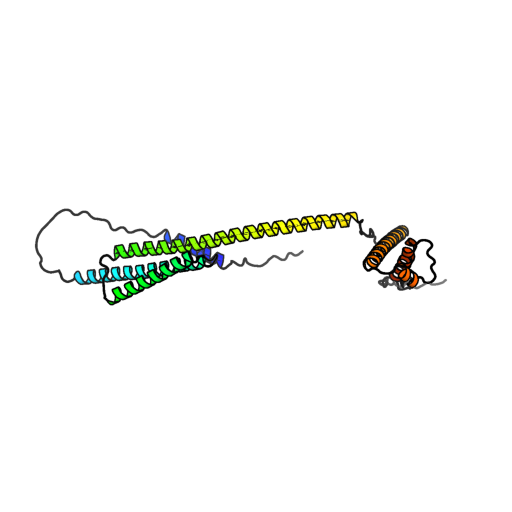SN A 1 168 ? 6.984 -2.247 0.511 1.00 98.19 168 ASN A C 1
ATOM 1316 O O . ASN A 1 168 ? 7.754 -2.495 -0.420 1.00 98.19 168 ASN A O 1
ATOM 1320 N N . ASP A 1 169 ? 6.009 -1.343 0.386 1.00 98.38 169 ASP A N 1
ATOM 1321 C CA . ASP A 1 169 ? 5.804 -0.555 -0.836 1.00 98.38 169 ASP A CA 1
ATOM 1322 C C . ASP A 1 169 ? 7.007 0.353 -1.138 1.00 98.38 169 ASP A C 1
ATOM 1324 O O . ASP A 1 169 ? 7.449 0.451 -2.286 1.00 98.38 169 ASP A O 1
ATOM 1328 N N . ILE A 1 170 ? 7.578 0.999 -0.116 1.00 98.44 170 ILE A N 1
ATOM 1329 C CA . ILE A 1 170 ? 8.785 1.824 -0.257 1.00 98.44 170 ILE A CA 1
ATOM 1330 C C . ILE A 1 170 ? 9.963 0.974 -0.737 1.00 98.44 170 ILE A C 1
ATOM 1332 O O . ILE A 1 170 ? 10.705 1.409 -1.622 1.00 98.44 170 ILE A O 1
ATOM 1336 N N . GLU A 1 171 ? 10.150 -0.220 -0.176 1.00 98.38 171 GLU A N 1
ATOM 1337 C CA . GLU A 1 171 ? 11.204 -1.141 -0.602 1.00 98.38 171 GLU A CA 1
ATOM 1338 C C . GLU A 1 171 ? 11.014 -1.579 -2.061 1.00 98.38 171 GLU A C 1
ATOM 1340 O O . GLU A 1 171 ? 11.944 -1.480 -2.866 1.00 98.38 171 GLU A O 1
ATOM 1345 N N . SER A 1 172 ? 9.791 -1.958 -2.441 1.00 98.44 172 SER A N 1
ATOM 1346 C CA . SER A 1 172 ? 9.438 -2.312 -3.820 1.00 98.44 172 SER A CA 1
ATOM 1347 C C . SER A 1 172 ? 9.749 -1.179 -4.806 1.00 98.44 172 SER A C 1
ATOM 1349 O O . SER A 1 172 ? 10.429 -1.389 -5.815 1.00 98.44 172 SER A O 1
ATOM 1351 N N . LEU A 1 173 ? 9.339 0.053 -4.490 1.00 98.44 173 LEU A N 1
ATOM 1352 C CA . LEU A 1 173 ? 9.600 1.225 -5.331 1.00 98.44 173 LEU A CA 1
ATOM 1353 C C . LEU A 1 173 ? 11.094 1.552 -5.440 1.00 98.44 173 LEU A C 1
ATOM 1355 O O . LEU A 1 173 ? 11.564 1.939 -6.511 1.00 98.44 173 LEU A O 1
ATOM 1359 N N . ARG A 1 174 ? 11.863 1.380 -4.360 1.00 98.31 174 ARG A N 1
ATOM 1360 C CA . ARG A 1 174 ? 13.326 1.547 -4.390 1.00 98.31 174 ARG A CA 1
ATOM 1361 C C . ARG A 1 174 ? 13.987 0.530 -5.313 1.00 98.31 174 ARG A C 1
ATOM 1363 O O . ARG A 1 174 ? 14.839 0.916 -6.109 1.00 98.31 174 ARG A O 1
ATOM 1370 N N . ASN A 1 175 ? 13.556 -0.728 -5.256 1.00 97.94 175 ASN A N 1
ATOM 1371 C CA . ASN A 1 175 ? 14.063 -1.783 -6.132 1.00 97.94 175 ASN A CA 1
ATOM 1372 C C . ASN A 1 175 ? 13.734 -1.498 -7.606 1.00 97.94 175 ASN A C 1
ATOM 1374 O O . ASN A 1 175 ? 14.594 -1.648 -8.474 1.00 97.94 175 ASN A O 1
ATOM 1378 N N . GLN A 1 176 ? 12.523 -1.010 -7.897 1.00 98.38 176 GLN A N 1
ATOM 1379 C CA . GLN A 1 176 ? 12.155 -0.578 -9.251 1.00 98.38 176 GLN A CA 1
ATOM 1380 C C . GLN A 1 176 ? 13.014 0.593 -9.738 1.00 98.38 176 GLN A C 1
ATOM 1382 O O . GLN A 1 176 ? 13.472 0.590 -10.882 1.00 98.38 176 GLN A O 1
ATOM 1387 N N . LEU A 1 177 ? 13.264 1.583 -8.877 1.00 98.31 177 LEU A N 1
ATOM 1388 C CA . LEU A 1 177 ? 14.106 2.728 -9.211 1.00 98.31 177 LEU A CA 1
ATOM 1389 C C . LEU A 1 177 ? 15.543 2.299 -9.530 1.00 98.31 177 LEU A C 1
ATOM 1391 O O . LEU A 1 177 ? 16.106 2.770 -10.517 1.00 98.31 177 LEU A O 1
ATOM 1395 N N . ASP A 1 178 ? 16.125 1.401 -8.735 1.00 98.19 178 ASP A N 1
ATOM 1396 C CA . ASP A 1 178 ? 17.474 0.886 -8.987 1.00 98.19 178 ASP A CA 1
ATOM 1397 C C . ASP A 1 178 ? 17.538 0.069 -10.291 1.00 98.19 178 ASP A C 1
ATOM 1399 O O . ASP A 1 178 ? 18.443 0.252 -11.112 1.00 98.19 178 ASP A O 1
ATOM 1403 N N . GLY A 1 179 ? 16.508 -0.738 -10.567 1.00 98.00 179 GLY A N 1
ATOM 1404 C CA . GLY A 1 179 ? 16.348 -1.435 -11.846 1.00 98.00 179 GLY A CA 1
ATOM 1405 C C . GLY A 1 179 ? 16.299 -0.484 -13.051 1.00 98.00 179 GLY A C 1
ATOM 1406 O O . GLY A 1 179 ? 16.993 -0.689 -14.048 1.00 98.00 179 GLY A O 1
ATOM 1407 N N . LEU A 1 180 ? 15.541 0.611 -12.960 1.00 97.56 180 LEU A N 1
ATOM 1408 C CA . LEU A 1 180 ? 15.487 1.625 -14.021 1.00 97.56 180 LEU A CA 1
ATOM 1409 C C . LEU A 1 180 ? 16.808 2.386 -14.166 1.00 97.56 180 LEU A C 1
ATOM 1411 O O . LEU A 1 180 ? 17.248 2.677 -15.279 1.00 97.56 180 LEU A O 1
ATOM 1415 N N . LEU A 1 181 ? 17.468 2.700 -13.055 1.00 97.62 181 LEU A N 1
ATOM 1416 C CA . LEU A 1 181 ? 18.735 3.421 -13.050 1.00 97.62 181 LEU A CA 1
ATOM 1417 C C . LEU A 1 181 ? 19.860 2.582 -13.671 1.00 97.62 181 LEU A C 1
ATOM 1419 O O . LEU A 1 181 ? 20.662 3.101 -14.452 1.00 97.62 181 LEU A O 1
ATOM 1423 N N . THR A 1 182 ? 19.909 1.284 -13.374 1.00 97.31 182 THR A N 1
ATOM 1424 C CA . THR A 1 182 ? 20.859 0.349 -13.996 1.00 97.31 182 THR A CA 1
ATOM 1425 C C . THR A 1 182 ? 20.584 0.170 -15.491 1.00 97.31 182 THR A C 1
ATOM 1427 O O . THR A 1 182 ? 21.528 0.234 -16.286 1.00 97.31 182 THR A O 1
ATOM 1430 N N . ALA A 1 183 ? 19.316 0.055 -15.900 1.00 96.56 183 ALA A N 1
ATOM 1431 C CA . ALA A 1 183 ? 18.926 0.018 -17.310 1.00 96.56 183 ALA A CA 1
ATOM 1432 C C . ALA A 1 183 ? 19.328 1.302 -18.059 1.00 96.56 183 ALA A C 1
ATOM 1434 O O . ALA A 1 183 ? 19.939 1.231 -19.128 1.00 96.56 183 ALA A O 1
ATOM 1435 N N . ASN A 1 184 ? 19.081 2.476 -17.471 1.00 95.50 184 ASN A N 1
ATOM 1436 C CA . ASN A 1 184 ? 19.489 3.762 -18.040 1.00 95.50 184 ASN A CA 1
ATOM 1437 C C . ASN A 1 184 ? 21.008 3.861 -18.202 1.00 95.50 184 ASN A C 1
ATOM 1439 O O . ASN A 1 184 ? 21.480 4.202 -19.284 1.00 95.50 184 ASN A O 1
ATOM 1443 N N . LYS A 1 185 ? 21.786 3.483 -17.178 1.00 95.69 185 LYS A N 1
ATOM 1444 C CA . LYS A 1 185 ? 23.257 3.433 -17.272 1.00 95.69 185 LYS A CA 1
ATOM 1445 C C . LYS A 1 185 ? 23.731 2.504 -18.392 1.00 95.69 185 LYS A C 1
ATOM 1447 O O . LYS A 1 185 ? 24.719 2.799 -19.064 1.00 95.69 185 LYS A O 1
ATOM 1452 N N . ALA A 1 186 ? 23.062 1.370 -18.600 1.00 94.19 186 ALA A N 1
ATOM 1453 C CA . ALA A 1 186 ? 23.396 0.455 -19.688 1.00 94.19 186 ALA A CA 1
ATOM 1454 C C . ALA A 1 186 ? 23.105 1.073 -21.067 1.00 94.19 186 ALA A C 1
ATOM 1456 O O . ALA A 1 186 ? 23.928 0.945 -21.977 1.00 94.19 186 ALA A O 1
ATOM 1457 N N . MET A 1 187 ? 21.979 1.774 -21.222 1.00 90.12 187 MET A N 1
ATOM 1458 C CA . MET A 1 187 ? 21.647 2.498 -22.456 1.00 90.12 187 MET A CA 1
ATOM 1459 C C . MET A 1 187 ? 22.611 3.655 -22.729 1.00 90.12 187 MET A C 1
ATOM 1461 O O . MET A 1 187 ? 23.080 3.800 -23.854 1.00 90.12 187 MET A O 1
ATOM 1465 N N . GLU A 1 188 ? 22.970 4.428 -21.706 1.00 88.56 188 GLU A N 1
ATOM 1466 C CA . GLU A 1 188 ? 23.939 5.520 -21.816 1.00 88.56 188 GLU A CA 1
ATOM 1467 C C . GLU A 1 188 ? 25.309 5.006 -22.283 1.00 88.56 188 GLU A C 1
ATOM 1469 O O . GLU A 1 188 ? 25.907 5.562 -23.203 1.00 88.56 188 GLU A O 1
ATOM 1474 N N . LYS A 1 189 ? 25.783 3.878 -21.732 1.00 89.69 189 LYS A N 1
ATOM 1475 C CA . LYS A 1 189 ? 27.011 3.218 -22.208 1.00 89.69 189 LYS A CA 1
ATOM 1476 C C . LYS A 1 189 ? 26.915 2.809 -23.679 1.00 89.69 189 LYS A C 1
ATOM 1478 O O . LYS A 1 189 ? 27.870 3.032 -24.420 1.00 89.69 189 LYS A O 1
ATOM 1483 N N . LYS A 1 190 ? 25.779 2.248 -24.117 1.00 87.50 190 LYS A N 1
ATOM 1484 C CA . LYS A 1 190 ? 25.551 1.886 -25.529 1.00 87.50 190 LYS A CA 1
ATOM 1485 C C . LYS A 1 190 ? 25.578 3.116 -26.441 1.00 87.50 190 LYS A C 1
ATOM 1487 O O . LYS A 1 190 ? 26.258 3.089 -27.468 1.00 87.50 190 LYS A O 1
ATOM 1492 N N . LEU A 1 191 ? 24.915 4.201 -26.046 1.00 80.38 191 LEU A N 1
ATOM 1493 C CA . LEU A 1 191 ? 24.929 5.478 -26.768 1.00 80.38 191 LEU A CA 1
ATOM 1494 C C . LEU A 1 191 ? 26.348 6.042 -26.887 1.00 80.38 191 LEU A C 1
ATOM 1496 O O . LEU A 1 191 ? 26.804 6.314 -27.993 1.00 80.38 191 LEU A O 1
ATOM 1500 N N . ASN A 1 192 ? 27.082 6.118 -25.778 1.00 77.81 192 ASN A N 1
ATOM 1501 C CA . ASN A 1 192 ? 28.455 6.626 -25.769 1.00 77.81 192 ASN A CA 1
ATOM 1502 C C . ASN A 1 192 ? 29.411 5.744 -26.593 1.00 77.81 192 ASN A C 1
ATOM 1504 O O . ASN A 1 192 ? 30.300 6.258 -27.269 1.00 77.81 192 ASN A O 1
ATOM 1508 N N . SER A 1 193 ? 29.209 4.420 -26.596 1.00 75.75 193 SER A N 1
ATOM 1509 C CA . SER A 1 193 ? 29.986 3.491 -27.431 1.00 75.75 193 SER A CA 1
ATOM 1510 C C . SER A 1 193 ? 29.673 3.592 -28.928 1.00 75.75 193 SER A C 1
ATOM 1512 O O . SER A 1 193 ? 30.515 3.241 -29.750 1.00 75.75 193 SER A O 1
ATOM 1514 N N . SER A 1 194 ? 28.499 4.122 -29.294 1.00 65.56 194 SER A N 1
ATOM 1515 C CA . SER A 1 194 ? 28.082 4.307 -30.694 1.00 65.56 194 SER A CA 1
ATOM 1516 C C . SER A 1 194 ? 28.777 5.497 -31.378 1.00 65.56 194 SER A C 1
ATOM 1518 O O . SER A 1 194 ? 28.544 5.766 -32.555 1.00 65.56 194 SER A O 1
ATOM 1520 N N . GLY A 1 195 ? 29.694 6.166 -30.670 1.00 57.31 195 GLY A N 1
ATOM 1521 C CA . GLY A 1 195 ? 30.460 7.303 -31.159 1.00 57.31 195 GLY A CA 1
ATOM 1522 C C . GLY A 1 195 ? 29.747 8.619 -30.874 1.00 57.31 195 GLY A C 1
ATOM 1523 O O . GLY A 1 195 ? 28.537 8.747 -31.041 1.00 57.31 195 GLY A O 1
ATOM 1524 N N . SER A 1 196 ? 30.513 9.612 -30.425 1.00 51.69 196 SER A N 1
ATOM 1525 C CA . SER A 1 196 ? 29.972 10.923 -30.088 1.00 51.69 196 SER A CA 1
ATOM 1526 C C . SER A 1 196 ? 29.314 11.576 -31.310 1.00 51.69 196 SER A C 1
ATOM 1528 O O . SER A 1 196 ? 29.989 11.946 -32.270 1.00 51.69 196 SER A O 1
ATOM 1530 N N . LEU A 1 197 ? 27.997 11.778 -31.241 1.00 52.25 197 LEU A N 1
ATOM 1531 C CA . LEU A 1 197 ? 27.241 12.691 -32.105 1.00 52.25 197 LEU A CA 1
ATOM 1532 C C . LEU A 1 197 ? 27.540 14.169 -31.776 1.00 52.25 197 LEU A C 1
ATOM 1534 O O . LEU A 1 197 ? 26.868 15.050 -32.304 1.00 52.25 197 LEU A O 1
ATOM 1538 N N . SER A 1 198 ? 28.529 14.471 -30.921 1.00 51.94 198 SER A N 1
ATOM 1539 C CA . SER A 1 198 ? 28.949 15.847 -30.652 1.00 51.94 198 SER A CA 1
ATOM 1540 C C . SER A 1 198 ? 29.540 16.457 -31.919 1.00 51.94 198 SER A C 1
ATOM 1542 O O . SER A 1 198 ? 30.716 16.272 -32.232 1.00 51.94 198 SER A O 1
ATOM 1544 N N . VAL A 1 199 ? 28.710 17.194 -32.647 1.00 53.50 199 VAL A N 1
ATOM 1545 C CA . VAL A 1 199 ? 29.135 18.144 -33.666 1.00 53.50 199 VAL A CA 1
ATOM 1546 C C . VAL A 1 199 ? 30.131 19.104 -32.997 1.00 53.50 199 VAL A C 1
ATOM 1548 O O . VAL A 1 199 ? 29.727 19.874 -32.125 1.00 53.50 199 VAL A O 1
ATOM 1551 N N . PRO A 1 200 ? 31.433 19.082 -33.335 1.00 53.38 200 PRO A N 1
ATOM 1552 C CA . PRO A 1 200 ? 32.439 19.885 -32.649 1.00 53.38 200 PRO A CA 1
ATOM 1553 C C . PRO A 1 200 ? 32.495 21.303 -33.236 1.00 53.38 200 PRO A C 1
ATOM 1555 O O . PRO A 1 200 ? 33.572 21.859 -33.414 1.00 53.38 200 PRO A O 1
ATOM 1558 N N . PHE A 1 201 ? 31.348 21.897 -33.569 1.00 57.00 201 PHE A N 1
ATOM 1559 C CA . PHE A 1 201 ? 31.291 23.245 -34.134 1.00 57.00 201 PHE A CA 1
ATOM 1560 C C . PHE A 1 201 ? 30.672 24.220 -33.137 1.00 57.00 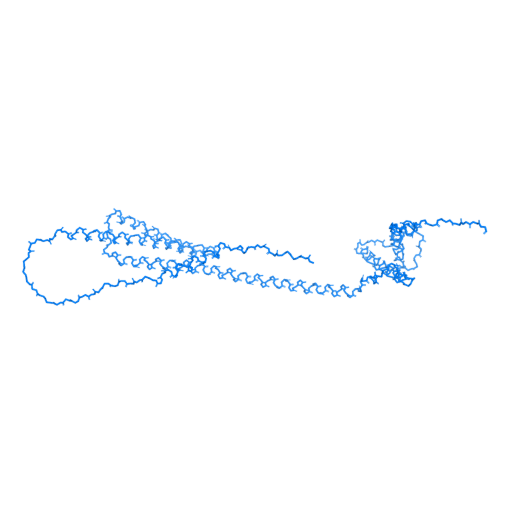201 PHE A C 1
ATOM 1562 O O . PHE A 1 201 ? 29.664 24.857 -33.410 1.00 57.00 201 PHE A O 1
ATOM 1569 N N . ASN A 1 202 ? 31.313 24.372 -31.975 1.00 57.66 202 ASN A N 1
ATOM 1570 C CA . ASN A 1 202 ? 31.150 25.581 -31.163 1.00 57.66 202 ASN A CA 1
ATOM 1571 C C . ASN A 1 202 ? 32.122 26.664 -31.670 1.00 57.66 202 ASN A C 1
ATOM 1573 O O . ASN A 1 202 ? 32.986 27.139 -30.936 1.00 57.66 202 ASN A O 1
ATOM 1577 N N . VAL A 1 203 ? 32.052 26.963 -32.971 1.00 61.31 203 VAL A N 1
ATOM 1578 C CA . VAL A 1 203 ? 32.948 27.897 -33.666 1.00 61.31 203 VAL A CA 1
ATOM 1579 C C . VAL A 1 203 ? 32.112 29.095 -34.098 1.00 61.31 203 VAL A C 1
ATOM 1581 O O . VAL A 1 203 ? 31.057 28.933 -34.713 1.00 61.31 203 VAL A O 1
ATOM 1584 N N . LYS A 1 204 ? 32.549 30.309 -33.747 1.00 68.25 204 LYS A N 1
ATOM 1585 C CA . LYS A 1 204 ? 31.896 31.537 -34.216 1.00 68.25 204 LYS A CA 1
ATOM 1586 C C . LYS A 1 204 ? 32.045 31.618 -35.734 1.00 68.25 204 LYS A C 1
ATOM 1588 O O . LYS A 1 204 ? 33.088 31.258 -36.265 1.00 68.25 204 LYS A O 1
ATOM 1593 N N . LEU A 1 205 ? 31.036 32.143 -36.431 1.00 65.00 205 LEU A N 1
ATOM 1594 C CA . LEU A 1 205 ? 31.043 32.246 -37.898 1.00 65.00 205 LEU A CA 1
ATOM 1595 C C . LEU A 1 205 ? 32.290 32.982 -38.437 1.00 65.00 205 LEU A C 1
ATOM 1597 O O . LEU A 1 205 ? 32.789 32.653 -39.507 1.00 65.00 205 LEU A O 1
ATOM 1601 N N . SER A 1 206 ? 32.815 33.935 -37.658 1.00 71.00 206 SER A N 1
ATOM 1602 C CA . SER A 1 206 ? 34.028 34.709 -37.952 1.00 71.00 206 SER A CA 1
ATOM 1603 C C . SER A 1 206 ? 35.335 33.906 -37.894 1.00 71.00 206 SER A C 1
ATOM 1605 O O . SER A 1 206 ? 36.321 34.343 -38.478 1.00 71.00 206 SER A O 1
ATOM 1607 N N . ASP A 1 207 ? 35.345 32.757 -37.212 1.00 75.69 207 ASP A N 1
ATOM 1608 C CA . ASP A 1 207 ? 36.527 31.904 -37.011 1.00 75.69 207 ASP A CA 1
ATOM 1609 C C . ASP A 1 207 ? 36.523 30.684 -37.961 1.00 75.69 207 ASP A C 1
ATOM 1611 O O . ASP A 1 207 ? 37.373 29.797 -37.863 1.00 75.69 207 ASP A O 1
ATOM 1615 N N . LEU A 1 208 ? 35.555 30.613 -38.887 1.00 78.00 208 LEU A N 1
ATOM 1616 C CA . LEU A 1 208 ? 35.454 29.532 -39.865 1.00 78.00 208 LEU A CA 1
ATOM 1617 C C . LEU A 1 208 ? 36.581 29.609 -40.901 1.00 78.00 208 LEU A C 1
ATOM 1619 O O . LEU A 1 208 ? 36.885 30.657 -41.464 1.00 78.00 208 LEU A O 1
ATOM 1623 N N . ASN A 1 209 ? 37.161 28.454 -41.207 1.00 79.44 209 ASN A N 1
ATOM 1624 C CA . ASN A 1 209 ? 38.191 28.275 -42.220 1.00 79.44 209 ASN A CA 1
ATOM 1625 C C . ASN A 1 209 ? 37.806 27.089 -43.137 1.00 79.44 209 ASN A C 1
ATOM 1627 O O . ASN A 1 209 ? 36.898 26.313 -42.810 1.00 79.44 209 ASN A O 1
ATOM 1631 N N . PRO A 1 210 ? 38.487 26.901 -44.283 1.00 83.75 210 PRO A N 1
ATOM 1632 C CA . PRO A 1 210 ? 38.193 25.784 -45.181 1.00 83.75 210 PRO A CA 1
ATOM 1633 C C . PRO A 1 210 ? 38.342 24.398 -44.532 1.00 83.75 210 PRO A C 1
ATOM 1635 O O . PRO A 1 210 ? 37.669 23.456 -44.946 1.00 83.75 210 PRO A O 1
ATOM 1638 N N . THR A 1 211 ? 39.179 24.245 -43.498 1.00 82.25 211 THR A N 1
ATOM 1639 C CA . THR A 1 211 ? 39.352 22.950 -42.819 1.00 82.25 211 THR A CA 1
ATOM 1640 C C . THR A 1 211 ? 38.126 22.581 -41.978 1.00 82.25 211 THR A C 1
ATOM 1642 O O . THR A 1 211 ? 37.742 21.412 -41.955 1.00 82.25 211 THR A O 1
ATOM 1645 N N . HIS A 1 212 ? 37.434 23.562 -41.390 1.00 81.44 212 HIS A N 1
ATOM 1646 C CA . HIS A 1 212 ? 36.145 23.363 -40.725 1.00 81.44 212 HIS A CA 1
ATOM 1647 C C . HIS A 1 212 ? 35.052 22.916 -41.700 1.00 81.44 212 HIS A C 1
ATOM 1649 O O . HIS A 1 212 ? 34.279 22.019 -41.365 1.00 81.44 212 HIS A O 1
ATOM 1655 N N . PHE A 1 213 ? 35.025 23.459 -42.922 1.00 80.88 213 PHE A N 1
ATOM 1656 C CA . PHE A 1 213 ? 34.111 22.981 -43.965 1.00 80.88 213 PHE A CA 1
ATOM 1657 C C . PHE A 1 213 ? 34.375 21.512 -44.318 1.00 80.88 213 PHE A C 1
ATOM 1659 O O . PHE A 1 213 ? 33.446 20.710 -44.324 1.00 80.88 213 PHE A O 1
ATOM 1666 N N . VAL A 1 214 ? 35.638 21.127 -44.539 1.00 83.75 214 VAL A N 1
ATOM 1667 C CA . VAL A 1 214 ? 36.004 19.728 -44.833 1.00 83.75 214 VAL A CA 1
ATOM 1668 C C . VAL A 1 214 ? 35.616 18.797 -43.681 1.00 83.75 214 VAL A C 1
ATOM 1670 O O . VAL A 1 214 ? 35.089 17.708 -43.908 1.00 83.75 214 VAL A O 1
ATOM 1673 N N . GLN A 1 215 ? 35.819 19.227 -42.435 1.00 82.19 215 GLN A N 1
ATOM 1674 C CA . GLN A 1 215 ? 35.433 18.454 -41.258 1.00 82.19 215 GLN A CA 1
ATOM 1675 C C . GLN A 1 215 ? 33.907 18.298 -41.144 1.00 82.19 215 GLN A C 1
ATOM 1677 O O . GLN A 1 215 ? 33.427 17.199 -40.856 1.00 82.19 215 GLN A O 1
ATOM 1682 N N . ALA A 1 216 ? 33.142 19.361 -41.411 1.00 81.81 216 ALA A N 1
ATOM 1683 C CA . ALA A 1 216 ? 31.681 19.327 -41.428 1.00 81.81 216 ALA A CA 1
ATOM 1684 C C . ALA A 1 216 ? 31.155 18.432 -42.555 1.00 81.81 216 ALA A C 1
ATOM 1686 O O . ALA A 1 216 ? 30.261 17.619 -42.328 1.00 81.81 216 ALA A O 1
ATOM 1687 N N . LEU A 1 217 ? 31.766 18.512 -43.739 1.00 83.75 217 LEU A N 1
ATOM 1688 C CA . LEU A 1 217 ? 31.445 17.666 -44.881 1.00 83.75 217 LEU A CA 1
ATOM 1689 C C . LEU A 1 217 ? 31.707 16.188 -44.567 1.00 83.75 217 LEU A C 1
ATOM 1691 O O . LEU A 1 217 ? 30.831 15.353 -44.770 1.00 83.75 217 LEU A O 1
ATOM 1695 N N . HIS A 1 218 ? 32.874 15.847 -44.014 1.00 84.62 218 HIS A N 1
ATOM 1696 C CA . HIS A 1 218 ? 33.180 14.473 -43.604 1.00 84.62 218 HIS A CA 1
ATOM 1697 C C . HIS A 1 218 ? 32.200 13.944 -42.555 1.00 84.62 218 HIS A C 1
ATOM 1699 O O . HIS A 1 218 ? 31.783 12.785 -42.633 1.00 84.62 218 HIS A O 1
ATOM 1705 N N . TYR A 1 219 ? 31.811 14.780 -41.592 1.00 83.19 219 TYR A N 1
ATOM 1706 C CA . TYR A 1 219 ? 30.800 14.419 -40.606 1.00 83.19 219 TYR A CA 1
ATOM 1707 C C . TYR A 1 219 ? 29.436 14.175 -41.263 1.00 83.19 219 TYR A C 1
ATOM 1709 O O . TYR A 1 219 ? 28.846 13.118 -41.050 1.00 83.19 219 TYR A O 1
ATOM 1717 N N . ALA A 1 220 ? 28.967 15.094 -42.113 1.00 85.31 220 ALA A N 1
ATOM 1718 C CA . ALA A 1 220 ? 27.704 14.961 -42.833 1.00 85.31 220 ALA A CA 1
ATOM 1719 C C . ALA A 1 220 ? 27.671 13.680 -43.681 1.00 85.31 220 ALA A C 1
ATOM 1721 O O . ALA A 1 220 ? 26.732 12.893 -43.573 1.00 85.31 220 ALA A O 1
ATOM 1722 N N . LEU A 1 221 ? 28.740 13.405 -44.436 1.00 86.75 221 LEU A N 1
ATOM 1723 C CA . LEU A 1 221 ? 28.865 12.189 -45.241 1.00 86.75 221 LEU A CA 1
ATOM 1724 C C . LEU A 1 221 ? 28.848 10.916 -44.381 1.00 86.75 221 LEU A C 1
ATOM 1726 O O . LEU A 1 221 ? 28.204 9.932 -44.742 1.00 86.75 221 LEU A O 1
ATOM 1730 N N . ARG A 1 222 ? 29.525 10.913 -43.225 1.00 86.81 222 ARG A N 1
ATOM 1731 C CA . ARG A 1 222 ? 29.521 9.767 -42.301 1.00 86.81 222 ARG A CA 1
ATOM 1732 C C . ARG A 1 222 ? 28.138 9.534 -41.692 1.00 86.81 222 ARG A C 1
ATOM 1734 O O . ARG A 1 222 ? 27.696 8.384 -41.628 1.00 86.81 222 ARG A O 1
ATOM 1741 N N . SER A 1 223 ? 27.464 10.596 -41.265 1.00 86.00 223 SER A N 1
ATOM 1742 C CA . SER A 1 223 ? 26.120 10.538 -40.682 1.00 86.00 223 SER A CA 1
ATOM 1743 C C . SER A 1 223 ? 25.101 10.049 -41.706 1.00 86.00 223 SER A C 1
ATOM 1745 O O . SER A 1 223 ? 24.339 9.130 -41.422 1.00 86.00 223 SER A O 1
ATOM 1747 N N . MET A 1 224 ? 25.169 10.562 -42.931 1.00 88.94 224 MET A N 1
ATOM 1748 C CA . MET A 1 224 ? 24.328 10.132 -44.044 1.00 88.94 224 MET A CA 1
ATOM 1749 C C . MET A 1 224 ? 24.533 8.655 -44.395 1.00 88.94 224 MET A C 1
ATOM 1751 O O . MET A 1 224 ? 23.563 7.912 -44.490 1.00 88.94 224 MET A O 1
ATOM 1755 N N . ARG A 1 225 ? 25.782 8.184 -44.502 1.00 89.19 225 ARG A N 1
ATOM 1756 C CA . ARG A 1 225 ? 26.071 6.753 -44.721 1.00 89.19 225 ARG A CA 1
ATOM 1757 C C . ARG A 1 225 ? 25.536 5.874 -43.592 1.00 89.19 225 ARG A C 1
ATOM 1759 O O . ARG A 1 225 ? 25.055 4.773 -43.836 1.00 89.19 225 ARG A O 1
ATOM 1766 N N . SER A 1 226 ? 25.621 6.350 -42.352 1.00 89.00 226 SER A N 1
ATOM 1767 C CA . SER A 1 226 ? 25.087 5.633 -41.186 1.00 89.00 226 SER A CA 1
ATOM 1768 C C . SER A 1 226 ? 23.559 5.557 -41.234 1.00 89.00 226 SER A C 1
ATOM 1770 O O . SER A 1 226 ? 22.993 4.491 -41.008 1.00 89.00 226 SER A O 1
ATOM 1772 N N . PHE A 1 227 ? 22.901 6.656 -41.609 1.00 92.06 227 PHE A N 1
ATOM 1773 C CA . PHE A 1 227 ? 21.457 6.709 -41.818 1.00 92.06 227 PHE A CA 1
ATOM 1774 C C . PHE A 1 227 ? 21.000 5.777 -42.946 1.00 92.06 227 PHE A C 1
ATOM 1776 O O . PHE A 1 227 ? 20.070 5.003 -42.752 1.00 92.06 227 PHE A O 1
ATOM 1783 N N . VAL A 1 228 ? 21.689 5.782 -44.091 1.00 93.56 228 VAL A N 1
ATOM 1784 C CA . VAL A 1 228 ? 21.375 4.896 -45.225 1.00 93.56 228 VAL A CA 1
ATOM 1785 C C . VAL A 1 228 ? 21.491 3.429 -44.823 1.00 93.56 228 VAL A C 1
ATOM 1787 O O . VAL A 1 228 ? 20.624 2.636 -45.174 1.00 93.56 228 VAL A O 1
ATOM 1790 N N . LYS A 1 229 ? 22.508 3.055 -44.038 1.00 91.50 229 LYS A N 1
ATOM 1791 C CA . LYS A 1 229 ? 22.620 1.689 -43.502 1.00 91.50 229 LYS A CA 1
ATOM 1792 C C . LYS A 1 229 ? 21.424 1.310 -42.630 1.00 91.50 229 LYS A C 1
ATOM 1794 O O . LYS A 1 229 ? 20.893 0.215 -42.793 1.00 91.50 229 LYS A O 1
ATOM 1799 N N . LEU A 1 230 ? 20.999 2.200 -41.731 1.00 92.06 230 LEU A N 1
ATOM 1800 C CA . LEU A 1 230 ? 19.823 1.978 -40.887 1.00 92.06 230 LEU A CA 1
ATOM 1801 C C . LEU A 1 230 ? 18.553 1.841 -41.735 1.00 92.06 230 LEU A C 1
ATOM 1803 O O . LEU A 1 230 ? 17.806 0.888 -41.559 1.00 92.06 230 LEU A O 1
ATOM 1807 N N . MET A 1 231 ? 18.365 2.725 -42.716 1.00 92.88 231 MET A N 1
ATOM 1808 C CA . MET A 1 231 ? 17.253 2.667 -43.663 1.00 92.88 231 MET A CA 1
ATOM 1809 C C . MET A 1 231 ? 17.222 1.338 -44.430 1.00 92.88 231 MET A C 1
ATOM 1811 O O . MET A 1 231 ? 16.179 0.699 -44.480 1.00 92.88 231 MET A O 1
ATOM 1815 N N . ILE A 1 232 ? 18.357 0.884 -44.976 1.00 92.44 232 ILE A N 1
ATOM 1816 C CA . ILE A 1 232 ? 18.449 -0.408 -45.676 1.00 92.44 232 ILE A CA 1
ATOM 1817 C C . ILE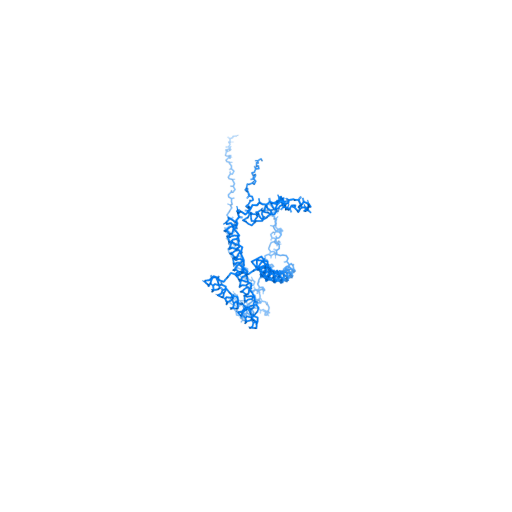 A 1 232 ? 18.118 -1.565 -44.724 1.00 92.44 232 ILE A C 1
ATOM 1819 O O . ILE A 1 232 ? 17.369 -2.456 -45.104 1.00 92.44 232 ILE A O 1
ATOM 1823 N N . THR A 1 233 ? 18.609 -1.527 -43.482 1.00 93.19 233 THR A N 1
ATOM 1824 C CA . THR A 1 233 ? 18.346 -2.580 -42.483 1.00 93.19 233 THR A CA 1
ATOM 1825 C C . THR A 1 233 ? 16.849 -2.674 -42.154 1.00 93.19 233 THR A C 1
ATOM 1827 O O . THR A 1 233 ? 16.300 -3.769 -42.063 1.00 93.19 233 THR A O 1
ATOM 1830 N N . GLU A 1 234 ? 16.158 -1.536 -42.032 1.00 93.75 234 GLU A N 1
ATOM 1831 C CA . GLU A 1 234 ? 14.702 -1.497 -41.831 1.00 93.75 234 GLU A CA 1
ATOM 1832 C C . GLU A 1 234 ? 13.916 -1.917 -43.086 1.00 93.75 234 GLU A C 1
ATOM 1834 O O . GLU A 1 234 ? 12.881 -2.572 -42.993 1.00 93.75 234 GLU A O 1
ATOM 1839 N N . MET A 1 235 ? 14.410 -1.606 -44.286 1.00 93.00 235 MET A N 1
ATOM 1840 C CA . MET A 1 235 ? 13.819 -2.113 -45.530 1.00 93.00 235 MET A CA 1
ATOM 1841 C C . MET A 1 235 ? 13.939 -3.643 -45.623 1.00 93.00 235 MET A C 1
ATOM 1843 O O . MET A 1 235 ? 12.985 -4.316 -46.016 1.00 93.00 235 MET A O 1
ATOM 1847 N N . GLU A 1 236 ? 15.082 -4.208 -45.224 1.00 91.69 236 GLU A N 1
ATOM 1848 C CA . GLU A 1 236 ? 15.292 -5.658 -45.147 1.00 91.69 236 GLU A CA 1
ATOM 1849 C C . GLU A 1 236 ? 14.380 -6.309 -44.098 1.00 91.69 236 GLU A C 1
ATOM 1851 O O . GLU A 1 236 ? 13.766 -7.342 -44.380 1.00 91.69 236 GLU A O 1
ATOM 1856 N N . SER A 1 237 ? 14.226 -5.693 -42.918 1.00 93.56 237 SER A N 1
ATOM 1857 C CA . SER A 1 237 ? 13.333 -6.183 -41.855 1.00 93.56 237 SER A CA 1
ATOM 1858 C C . SER A 1 237 ? 11.865 -6.199 -42.309 1.00 93.56 237 SER A C 1
ATOM 1860 O O . SER A 1 237 ? 11.134 -7.158 -42.039 1.00 93.56 237 SER A O 1
ATOM 1862 N N . ALA A 1 238 ? 11.463 -5.198 -43.097 1.00 94.50 238 ALA A N 1
ATOM 1863 C CA . ALA A 1 238 ? 10.154 -5.096 -43.735 1.00 94.50 238 ALA A CA 1
ATOM 1864 C C . ALA A 1 238 ? 10.000 -5.961 -45.004 1.00 94.50 238 ALA A C 1
ATOM 1866 O O . ALA A 1 238 ? 8.947 -5.918 -45.643 1.00 94.50 238 ALA A O 1
ATOM 1867 N N . ARG A 1 239 ? 11.015 -6.759 -45.371 1.00 92.50 239 ARG A N 1
ATOM 1868 C CA . ARG A 1 239 ? 11.045 -7.640 -46.556 1.00 92.50 239 ARG A CA 1
ATOM 1869 C C . ARG A 1 239 ? 10.879 -6.914 -47.898 1.00 92.50 239 ARG A C 1
ATOM 1871 O O . ARG A 1 239 ? 10.279 -7.458 -48.826 1.00 92.50 239 ARG A O 1
ATOM 1878 N N . TRP A 1 240 ? 11.400 -5.697 -48.017 1.00 92.19 240 TRP A N 1
ATOM 1879 C CA . TRP A 1 240 ? 11.420 -4.977 -49.290 1.00 92.19 240 TRP A CA 1
ATOM 1880 C C . TRP A 1 240 ? 12.423 -5.598 -50.267 1.00 92.19 240 TRP A C 1
ATOM 1882 O O . TRP A 1 240 ? 13.495 -6.060 -49.874 1.00 92.19 240 TRP A O 1
ATOM 1892 N N . ASP A 1 241 ? 12.111 -5.548 -51.563 1.00 91.00 241 ASP A N 1
ATOM 1893 C CA . ASP A 1 241 ? 13.075 -5.899 -52.605 1.00 91.00 241 ASP A CA 1
ATOM 1894 C C . ASP A 1 241 ? 14.042 -4.729 -52.844 1.00 91.00 241 ASP A C 1
ATOM 1896 O O . ASP A 1 241 ? 13.748 -3.770 -53.565 1.00 91.00 241 ASP A O 1
ATOM 1900 N N . LEU A 1 242 ? 15.231 -4.826 -52.244 1.00 90.44 242 LEU A N 1
ATOM 1901 C CA . LEU A 1 242 ? 16.296 -3.836 -52.402 1.00 90.44 242 LEU A CA 1
ATOM 1902 C C . LEU A 1 242 ? 16.764 -3.679 -53.855 1.00 90.44 242 LEU A C 1
ATOM 1904 O O . LEU A 1 242 ? 17.263 -2.616 -54.218 1.00 90.44 242 LEU A O 1
ATOM 1908 N N . ALA A 1 243 ? 16.650 -4.720 -54.688 1.00 88.44 243 ALA A N 1
ATOM 1909 C CA . ALA A 1 243 ? 17.023 -4.645 -56.097 1.00 88.44 243 ALA A CA 1
ATOM 1910 C C . ALA A 1 243 ? 16.035 -3.769 -56.869 1.00 88.44 243 ALA A C 1
ATOM 1912 O O . ALA A 1 243 ? 16.455 -2.839 -57.557 1.00 88.44 243 ALA A O 1
ATOM 1913 N N . ALA A 1 244 ? 14.739 -4.038 -56.701 1.00 90.12 244 ALA A N 1
ATOM 1914 C CA . ALA A 1 244 ? 13.676 -3.252 -57.313 1.00 90.12 244 ALA A CA 1
ATOM 1915 C C . ALA A 1 244 ? 13.700 -1.799 -56.820 1.00 90.12 244 ALA A C 1
ATOM 1917 O O . ALA A 1 244 ? 13.603 -0.874 -57.624 1.00 90.12 244 ALA A O 1
ATOM 1918 N N . ALA A 1 245 ? 13.912 -1.582 -55.518 1.00 91.25 245 ALA A N 1
ATOM 1919 C CA . ALA A 1 245 ? 14.015 -0.243 -54.946 1.00 91.25 245 ALA A CA 1
ATOM 1920 C C . ALA A 1 245 ? 15.231 0.531 -55.488 1.00 91.25 245 ALA A C 1
ATOM 1922 O O . ALA A 1 245 ? 15.082 1.673 -55.916 1.00 91.25 245 ALA A O 1
ATOM 1923 N N . ALA A 1 246 ? 16.418 -0.087 -55.547 1.00 91.31 246 ALA A N 1
ATOM 1924 C CA . ALA A 1 246 ? 17.604 0.555 -56.119 1.00 91.31 246 ALA A CA 1
ATOM 1925 C C . ALA A 1 246 ? 17.415 0.898 -57.608 1.00 91.31 246 ALA A C 1
ATOM 1927 O O . ALA A 1 246 ? 17.809 1.979 -58.041 1.00 91.31 246 ALA A O 1
ATOM 1928 N N . HIS A 1 247 ? 16.769 0.012 -58.373 1.00 89.62 247 HIS A N 1
ATOM 1929 C CA . HIS A 1 247 ? 16.461 0.244 -59.785 1.00 89.62 247 HIS A CA 1
ATOM 1930 C C . HIS A 1 247 ? 15.386 1.324 -59.988 1.00 89.62 247 HIS A C 1
ATOM 1932 O O . HIS A 1 247 ? 15.428 2.060 -60.965 1.00 89.62 247 HIS A O 1
ATOM 1938 N N . SER A 1 248 ? 14.452 1.479 -59.045 1.00 91.12 248 SER A N 1
ATOM 1939 C CA . SER A 1 248 ? 13.487 2.584 -59.062 1.00 91.12 248 SER A CA 1
ATOM 1940 C C . SER A 1 248 ? 14.140 3.944 -58.802 1.00 91.12 248 SER A C 1
ATOM 1942 O O . SER A 1 248 ? 13.618 4.955 -59.268 1.00 91.12 248 SER A O 1
ATOM 1944 N N . ILE A 1 249 ? 15.233 3.986 -58.035 1.00 91.38 249 ILE A N 1
ATOM 1945 C CA . ILE A 1 249 ? 15.966 5.222 -57.736 1.00 91.38 249 ILE A CA 1
ATOM 1946 C C . ILE A 1 249 ? 16.864 5.610 -58.913 1.00 91.38 249 ILE A C 1
ATOM 1948 O O . ILE A 1 249 ? 16.806 6.744 -59.382 1.00 91.38 249 ILE A O 1
ATOM 1952 N N . GLU A 1 250 ? 17.693 4.675 -59.383 1.00 89.19 250 GLU A N 1
ATOM 1953 C CA . GLU A 1 250 ? 18.601 4.876 -60.515 1.00 89.19 250 GLU A CA 1
ATOM 1954 C C . GLU A 1 250 ? 18.359 3.787 -61.579 1.00 89.19 250 GLU A C 1
ATOM 1956 O O . GLU A 1 250 ? 19.049 2.761 -61.588 1.00 89.19 250 GLU A O 1
ATOM 1961 N N . PRO A 1 251 ? 17.407 4.000 -62.511 1.00 85.38 251 PRO A N 1
ATOM 1962 C CA . PRO A 1 251 ? 17.040 3.013 -63.536 1.00 85.38 251 PRO A CA 1
ATOM 1963 C C . PRO A 1 251 ? 18.188 2.624 -64.473 1.00 85.38 251 PRO A C 1
ATOM 1965 O O . PRO A 1 251 ? 18.200 1.533 -65.034 1.00 85.38 251 PRO A O 1
ATOM 1968 N N . ASN A 1 252 ? 19.177 3.506 -64.628 1.00 83.44 252 ASN A N 1
ATOM 1969 C CA . ASN A 1 252 ? 20.305 3.319 -65.543 1.00 83.44 252 ASN A CA 1
ATOM 1970 C C . ASN A 1 252 ? 21.554 2.722 -64.865 1.00 83.44 252 ASN A C 1
ATOM 1972 O O . ASN A 1 252 ? 22.595 2.588 -65.509 1.00 83.44 252 ASN A O 1
ATOM 1976 N N . ALA A 1 253 ? 21.496 2.404 -63.568 1.00 80.00 253 ALA A N 1
ATOM 1977 C CA . ALA A 1 253 ? 22.656 1.928 -62.823 1.00 80.00 253 ALA A CA 1
ATOM 1978 C C . ALA A 1 253 ? 22.809 0.400 -62.902 1.00 80.00 253 ALA A C 1
ATOM 1980 O O . ALA A 1 253 ? 21.976 -0.358 -62.403 1.00 80.00 253 ALA A O 1
ATOM 1981 N N . ASN A 1 254 ? 23.935 -0.056 -63.461 1.00 79.31 254 ASN A N 1
ATOM 1982 C CA . ASN A 1 254 ? 24.326 -1.466 -63.465 1.00 79.31 254 ASN A CA 1
ATOM 1983 C C . ASN A 1 254 ? 25.274 -1.758 -62.293 1.00 79.31 254 ASN A C 1
ATOM 1985 O O . ASN A 1 254 ? 26.460 -1.425 -62.328 1.00 79.31 254 ASN A O 1
ATOM 1989 N N . PHE A 1 255 ? 24.759 -2.398 -61.242 1.00 79.75 255 PHE A N 1
ATOM 1990 C CA . PHE A 1 255 ? 25.552 -2.757 -60.066 1.00 79.75 255 PHE A CA 1
ATOM 1991 C C . PHE A 1 255 ? 26.315 -4.067 -60.293 1.00 79.75 255 PHE A C 1
ATOM 1993 O O . PHE A 1 255 ? 25.715 -5.131 -60.404 1.00 79.75 255 PHE A O 1
ATOM 2000 N N . VAL A 1 256 ? 27.651 -3.998 -60.308 1.00 79.44 256 VAL A N 1
ATOM 2001 C CA . VAL A 1 256 ? 28.527 -5.179 -60.472 1.00 79.44 256 VAL A CA 1
ATOM 2002 C C . VAL A 1 256 ? 28.441 -6.137 -59.275 1.00 79.44 256 VAL A C 1
ATOM 2004 O O . VAL A 1 256 ? 28.557 -7.347 -59.437 1.00 79.44 256 VAL A O 1
ATOM 2007 N N . SER A 1 257 ? 28.221 -5.607 -58.068 1.00 82.06 257 SER A N 1
ATOM 2008 C CA . SER A 1 257 ? 28.050 -6.387 -56.838 1.00 82.06 257 SER A CA 1
ATOM 2009 C C . SER A 1 257 ? 26.676 -6.115 -56.223 1.00 82.06 257 SER A C 1
ATOM 2011 O O . SER A 1 257 ? 26.255 -4.954 -56.198 1.00 82.06 257 SER A O 1
ATOM 2013 N N . PRO A 1 258 ? 25.996 -7.127 -55.650 1.00 76.56 258 PRO A N 1
ATOM 2014 C CA . PRO A 1 258 ? 24.741 -6.936 -54.923 1.00 76.56 258 PRO A CA 1
ATOM 2015 C C . PRO A 1 258 ? 24.842 -5.892 -53.803 1.00 76.56 258 PRO A C 1
ATOM 2017 O O . PRO A 1 258 ? 23.896 -5.139 -53.588 1.00 76.56 258 PRO A O 1
ATOM 2020 N N . ASN A 1 259 ? 26.006 -5.792 -53.151 1.00 81.00 259 ASN A N 1
ATOM 2021 C CA . ASN A 1 259 ? 26.245 -4.831 -52.074 1.00 81.00 259 ASN A CA 1
ATOM 2022 C C . ASN A 1 259 ? 26.356 -3.386 -52.582 1.00 81.00 259 ASN A C 1
ATOM 2024 O O . ASN A 1 259 ? 26.141 -2.461 -51.811 1.00 81.00 259 ASN A O 1
ATOM 2028 N N . HIS A 1 260 ? 26.652 -3.167 -53.869 1.00 86.44 260 HIS A N 1
ATOM 2029 C CA . HIS A 1 260 ? 26.783 -1.819 -54.440 1.00 86.44 260 HIS A CA 1
ATOM 2030 C C . HIS A 1 260 ? 25.440 -1.101 -54.613 1.00 86.44 260 HIS A C 1
ATOM 2032 O O . HIS A 1 260 ? 25.426 0.103 -54.855 1.00 86.44 260 HIS A O 1
ATOM 2038 N N . LYS A 1 261 ? 24.311 -1.799 -54.436 1.00 85.50 261 LYS A N 1
ATOM 2039 C CA . LYS A 1 261 ? 22.978 -1.180 -54.411 1.00 85.50 261 LYS A CA 1
ATOM 2040 C C . LYS A 1 261 ? 22.862 -0.108 -53.325 1.00 85.50 261 LYS A C 1
ATOM 2042 O O . LYS A 1 261 ? 22.099 0.837 -53.498 1.00 85.50 261 LYS A O 1
ATOM 2047 N N . CYS A 1 262 ? 23.657 -0.202 -52.249 1.00 87.50 262 CYS A N 1
ATOM 2048 C CA . CYS A 1 262 ? 23.726 0.828 -51.210 1.00 87.50 262 CYS A CA 1
ATOM 2049 C C . CYS A 1 262 ? 24.047 2.219 -51.778 1.00 87.50 262 CYS A C 1
ATOM 2051 O O . CYS A 1 262 ? 23.506 3.203 -51.285 1.00 87.50 262 CYS A O 1
ATOM 2053 N N . PHE A 1 263 ? 24.836 2.310 -52.855 1.00 89.94 263 PHE A N 1
ATOM 2054 C CA . PHE A 1 263 ? 25.186 3.586 -53.474 1.00 89.94 263 PHE A CA 1
ATOM 2055 C C . PHE A 1 263 ? 23.993 4.276 -54.145 1.00 89.94 263 PHE A C 1
ATOM 2057 O O . PHE A 1 263 ? 23.957 5.503 -54.173 1.00 89.94 263 PHE A O 1
ATOM 2064 N N . ALA A 1 264 ? 22.995 3.523 -54.627 1.00 92.69 264 ALA A N 1
ATOM 2065 C CA . ALA A 1 264 ? 21.747 4.104 -55.132 1.00 92.69 264 ALA A CA 1
ATOM 2066 C C . ALA A 1 264 ? 21.008 4.840 -54.008 1.00 92.69 264 ALA A C 1
ATOM 2068 O O . ALA A 1 264 ? 20.619 5.997 -54.152 1.00 92.69 264 ALA A O 1
ATOM 2069 N N . PHE A 1 265 ? 20.889 4.182 -52.854 1.00 92.75 265 PHE A N 1
ATOM 2070 C CA . PHE A 1 265 ? 20.266 4.748 -51.662 1.00 92.75 265 PHE A CA 1
ATOM 2071 C C . PHE A 1 265 ? 21.075 5.918 -51.090 1.00 92.75 265 PHE A C 1
ATOM 2073 O O . PHE A 1 265 ? 20.488 6.938 -50.740 1.00 92.75 265 PHE A O 1
ATOM 2080 N N . GLU A 1 266 ? 22.409 5.816 -51.040 1.00 92.62 266 GLU A N 1
ATOM 2081 C CA . GLU A 1 266 ? 23.272 6.935 -50.642 1.00 92.62 266 GLU A CA 1
ATOM 2082 C C . GLU A 1 266 ? 23.066 8.141 -51.565 1.00 92.62 266 GLU A C 1
ATOM 2084 O O . GLU A 1 266 ? 22.844 9.242 -51.068 1.00 92.62 266 GLU A O 1
ATOM 2089 N N . SER A 1 267 ? 23.072 7.938 -52.888 1.00 91.25 267 SER A N 1
ATOM 2090 C CA . SER A 1 267 ? 22.851 8.999 -53.880 1.00 91.25 267 SER A CA 1
ATOM 2091 C C . SER A 1 267 ? 21.477 9.655 -53.723 1.00 91.25 267 SER A C 1
ATOM 2093 O O . SER A 1 267 ? 21.375 10.882 -53.692 1.00 91.25 267 SER A O 1
ATOM 2095 N N . TYR A 1 268 ? 20.421 8.857 -53.545 1.00 92.56 268 TYR A N 1
ATOM 2096 C CA . TYR A 1 268 ? 19.073 9.370 -53.306 1.00 92.56 268 TYR A CA 1
ATOM 2097 C C . TYR A 1 268 ? 19.009 10.252 -52.063 1.00 92.56 268 TYR A C 1
ATOM 2099 O O . TYR A 1 268 ? 18.534 11.384 -52.124 1.00 92.56 268 TYR A O 1
ATOM 2107 N N . VAL A 1 269 ? 19.539 9.757 -50.943 1.00 92.12 269 VAL A N 1
ATOM 2108 C CA . VAL A 1 269 ? 19.540 10.504 -49.685 1.00 92.12 269 VAL A CA 1
ATOM 2109 C C . VAL A 1 269 ? 20.374 11.781 -49.809 1.00 92.12 269 VAL A C 1
ATOM 2111 O O . VAL A 1 269 ? 19.924 12.820 -49.335 1.00 92.12 269 VAL A O 1
ATOM 2114 N N . CYS A 1 270 ? 21.523 11.750 -50.501 1.00 89.38 270 CYS A N 1
ATOM 2115 C CA . CYS A 1 270 ? 22.289 12.963 -50.817 1.00 89.38 270 CYS A CA 1
ATOM 2116 C C . CYS A 1 270 ? 21.417 13.980 -51.555 1.00 89.38 270 CYS A C 1
ATOM 2118 O O . CYS A 1 270 ? 21.351 15.137 -51.156 1.00 89.38 270 CYS A O 1
ATOM 2120 N N . ARG A 1 271 ? 20.753 13.551 -52.634 1.00 88.69 271 ARG A N 1
ATOM 2121 C CA . ARG A 1 271 ? 19.938 14.431 -53.479 1.00 88.69 271 ARG A CA 1
ATOM 2122 C C . ARG A 1 271 ? 18.806 15.078 -52.695 1.00 88.69 271 ARG A C 1
ATOM 2124 O O . ARG A 1 271 ? 18.554 16.251 -52.904 1.00 88.69 271 ARG A O 1
ATOM 2131 N N . VAL A 1 272 ? 18.167 14.336 -51.791 1.00 89.25 272 VAL A N 1
ATOM 2132 C CA . VAL A 1 272 ? 17.085 14.858 -50.944 1.00 89.25 272 VAL A CA 1
ATOM 2133 C C . VAL A 1 272 ? 17.621 15.789 -49.852 1.00 89.25 272 VAL A C 1
ATOM 2135 O O . VAL A 1 272 ? 17.065 16.858 -49.634 1.00 89.25 272 VAL A O 1
ATOM 2138 N N . MET A 1 273 ? 18.702 15.414 -49.159 1.00 85.62 273 MET A N 1
ATOM 2139 C CA . MET A 1 273 ? 19.269 16.228 -48.073 1.00 85.62 273 MET A CA 1
ATOM 2140 C C . MET A 1 273 ? 19.908 17.528 -48.570 1.00 85.62 273 MET A C 1
ATOM 2142 O O . MET A 1 273 ? 19.885 18.528 -47.857 1.00 85.62 273 MET A O 1
ATOM 2146 N N . PHE A 1 274 ? 20.495 17.504 -49.766 1.00 83.62 274 PHE A N 1
ATOM 2147 C CA . PHE A 1 274 ? 21.122 18.658 -50.409 1.00 83.62 274 PHE A CA 1
ATOM 2148 C C . PHE A 1 274 ? 20.237 19.264 -51.506 1.00 83.62 274 PHE A C 1
ATOM 2150 O O . PHE A 1 274 ? 20.736 19.985 -52.373 1.00 83.62 274 PHE A O 1
ATOM 2157 N N . ASP A 1 275 ? 18.933 18.986 -51.496 1.00 85.19 275 ASP A N 1
ATOM 2158 C CA . ASP A 1 275 ? 18.018 19.634 -52.429 1.00 85.19 275 ASP A CA 1
ATOM 2159 C C . ASP A 1 275 ? 17.965 21.145 -52.150 1.00 85.19 275 ASP A C 1
ATOM 2161 O O . ASP A 1 275 ? 18.000 21.584 -50.998 1.00 85.19 275 ASP A O 1
ATOM 2165 N N . GLY A 1 276 ? 17.957 21.956 -53.206 1.00 80.56 276 GLY A N 1
ATOM 2166 C CA . GLY A 1 276 ? 18.005 23.419 -53.091 1.00 80.56 276 GLY A CA 1
ATOM 2167 C C . GLY A 1 276 ? 19.352 24.014 -52.646 1.00 80.56 276 GLY A C 1
ATOM 2168 O O . GLY A 1 276 ? 19.479 25.233 -52.594 1.00 80.56 276 GLY A O 1
ATOM 2169 N N . PHE A 1 277 ? 20.404 23.216 -52.395 1.00 77.56 277 PHE A N 1
ATOM 2170 C CA . PHE A 1 277 ? 21.739 23.747 -52.033 1.00 77.56 277 PHE A CA 1
ATOM 2171 C C . PHE A 1 277 ? 22.378 24.597 -53.146 1.00 77.56 277 PHE A C 1
ATOM 2173 O O . PHE A 1 277 ? 23.300 25.373 -52.901 1.00 77.56 277 PHE A O 1
ATOM 2180 N N . ASN A 1 278 ? 21.883 24.441 -54.376 1.00 76.06 278 ASN A N 1
ATOM 2181 C CA . ASN A 1 278 ? 22.294 25.218 -55.542 1.00 76.06 278 ASN A CA 1
ATOM 2182 C C . ASN A 1 278 ? 21.602 26.593 -55.621 1.00 76.06 278 ASN A C 1
ATOM 2184 O O . ASN A 1 278 ? 21.977 27.404 -56.469 1.00 76.06 278 ASN A O 1
ATOM 2188 N N . ASP A 1 279 ? 20.611 26.869 -54.765 1.00 80.50 279 ASP A N 1
ATOM 2189 C CA . ASP A 1 279 ? 19.878 28.129 -54.793 1.00 80.50 279 ASP A CA 1
ATOM 2190 C C . ASP A 1 279 ? 20.660 29.250 -54.086 1.00 80.50 279 ASP A C 1
ATOM 2192 O O . ASP A 1 279 ? 21.138 29.073 -52.962 1.00 80.50 279 ASP A O 1
ATOM 2196 N N . PRO A 1 280 ? 20.733 30.464 -54.668 1.00 69.31 280 PRO A N 1
ATOM 2197 C CA . PRO A 1 280 ? 21.425 31.603 -54.054 1.00 69.31 280 PRO A CA 1
ATOM 2198 C C . PRO A 1 280 ? 20.891 31.982 -52.661 1.00 69.31 280 PRO A C 1
ATOM 2200 O O . PRO A 1 280 ? 21.613 32.560 -51.852 1.00 69.31 280 PRO A O 1
ATOM 2203 N N . ASN A 1 281 ? 19.630 31.639 -52.379 1.00 64.06 281 ASN A N 1
ATOM 2204 C CA . ASN A 1 281 ? 18.939 31.904 -51.116 1.00 64.06 281 ASN A CA 1
ATOM 2205 C C . ASN A 1 281 ? 18.999 30.728 -50.130 1.00 64.06 281 ASN A C 1
ATOM 2207 O O . ASN A 1 281 ? 18.285 30.739 -49.133 1.00 64.06 281 ASN A O 1
ATOM 2211 N N . PHE A 1 282 ? 19.834 29.718 -50.385 1.00 64.62 282 PHE A N 1
ATOM 2212 C CA . PHE A 1 282 ? 20.034 28.610 -49.450 1.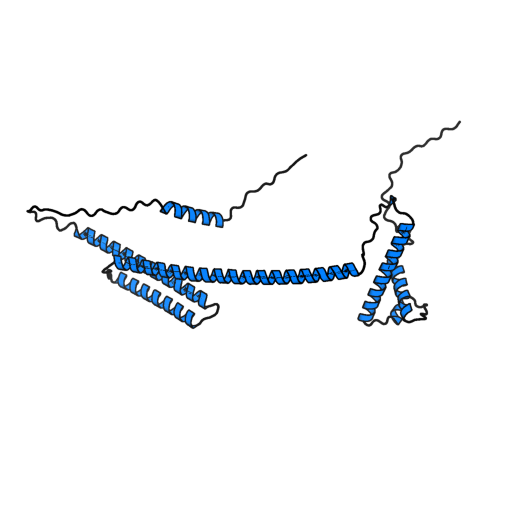00 64.62 282 PHE A CA 1
ATOM 2213 C C . PHE A 1 282 ? 20.643 29.073 -48.107 1.00 64.62 282 PHE A C 1
ATOM 2215 O O . PHE A 1 282 ? 20.524 28.410 -47.078 1.00 64.62 282 PHE A O 1
ATOM 2222 N N . SER A 1 283 ? 21.284 30.246 -48.100 1.00 60.47 283 SER A N 1
ATOM 2223 C CA . SER A 1 283 ? 21.820 30.878 -46.892 1.00 60.47 283 SER A CA 1
ATOM 2224 C C . SER A 1 283 ? 20.708 31.454 -46.005 1.00 60.47 283 SER A C 1
ATOM 2226 O O . SER A 1 283 ? 19.698 31.945 -46.506 1.00 60.47 283 SER A O 1
ATOM 2228 N N . LEU A 1 284 ? 20.920 31.470 -44.680 1.00 56.06 284 LEU A N 1
ATOM 2229 C CA . LEU A 1 284 ? 20.051 32.197 -43.742 1.00 56.06 284 LEU A CA 1
ATOM 2230 C C . LEU A 1 284 ? 19.854 33.642 -44.234 1.00 56.06 284 LEU A C 1
ATOM 2232 O O . LEU A 1 284 ? 20.843 34.241 -44.668 1.00 56.06 284 LEU A O 1
ATOM 2236 N N . PRO A 1 285 ? 18.639 34.224 -44.146 1.00 55.03 285 PRO A N 1
ATOM 2237 C CA . PRO A 1 285 ? 18.409 35.610 -44.525 1.00 55.03 285 PRO A CA 1
ATOM 2238 C C . PRO A 1 285 ? 19.441 36.481 -43.822 1.00 55.03 285 PRO A C 1
ATOM 2240 O O . PRO A 1 285 ? 19.469 36.540 -42.591 1.00 55.03 285 PRO A O 1
ATOM 2243 N N . THR A 1 286 ? 20.329 37.093 -44.603 1.00 51.06 286 THR A N 1
ATOM 2244 C CA . THR A 1 286 ? 21.396 37.941 -44.093 1.00 51.06 286 THR A CA 1
ATOM 2245 C C . THR A 1 286 ? 20.753 38.989 -43.201 1.00 51.06 286 THR A C 1
ATOM 2247 O O . THR A 1 286 ? 20.044 39.872 -43.685 1.00 51.06 286 THR A O 1
ATOM 2250 N N . GLN A 1 287 ? 20.961 38.878 -41.888 1.00 44.84 287 GLN A N 1
ATOM 2251 C CA . GLN A 1 287 ? 20.642 39.954 -40.967 1.00 44.84 287 GLN A CA 1
ATOM 2252 C C . GLN A 1 287 ? 21.426 41.158 -41.490 1.00 44.84 287 GLN A C 1
ATOM 2254 O O . GLN A 1 287 ? 22.654 41.119 -41.568 1.00 44.84 287 GLN A O 1
ATOM 2259 N N . SER A 1 288 ? 20.697 42.145 -42.001 1.00 42.38 288 SER A N 1
ATOM 2260 C CA . SER A 1 288 ? 21.228 43.275 -42.754 1.00 42.38 288 SER A CA 1
ATOM 2261 C C . SER A 1 288 ? 22.461 43.858 -42.065 1.00 42.38 288 SER A C 1
ATOM 2263 O O . SER A 1 288 ? 22.364 44.351 -40.938 1.00 42.38 288 SER A O 1
ATOM 2265 N N . LEU A 1 289 ? 23.607 43.817 -42.749 1.00 43.28 289 LEU A N 1
ATOM 2266 C CA . LEU A 1 289 ? 24.790 44.588 -42.371 1.00 43.28 289 LEU A CA 1
ATOM 2267 C C . LEU A 1 289 ? 24.378 46.064 -42.205 1.00 43.28 289 LEU A C 1
ATOM 2269 O O . LEU A 1 289 ? 23.645 46.575 -43.059 1.00 43.28 289 LEU A O 1
ATOM 2273 N N . PRO A 1 290 ? 24.816 46.767 -41.143 1.00 42.31 290 PRO A N 1
ATOM 2274 C CA . PRO A 1 290 ? 24.490 48.175 -40.982 1.00 42.31 290 PRO A CA 1
ATOM 2275 C C . PRO A 1 290 ? 25.045 48.953 -42.175 1.00 42.31 290 PRO A C 1
ATOM 2277 O O . PRO A 1 290 ? 26.241 48.884 -42.463 1.00 42.31 290 PRO A O 1
ATOM 2280 N N . GLN A 1 291 ? 24.175 49.694 -42.864 1.00 40.00 291 GLN A N 1
ATOM 2281 C CA . GLN A 1 291 ? 24.571 50.646 -43.897 1.00 40.00 291 GLN A CA 1
ATOM 2282 C C . GLN A 1 291 ? 25.644 51.588 -43.337 1.00 40.00 291 GLN A C 1
ATOM 2284 O O . GLN A 1 291 ? 25.387 52.398 -42.443 1.00 40.00 291 GLN A O 1
ATOM 2289 N N . GLY A 1 292 ? 26.858 51.472 -43.877 1.00 38.94 292 GLY A N 1
ATOM 2290 C CA . GLY A 1 292 ? 27.909 52.460 -43.695 1.00 38.94 292 GLY A CA 1
ATOM 2291 C C . GLY A 1 292 ? 27.422 53.805 -44.224 1.00 38.94 292 GLY A C 1
ATOM 2292 O O . GLY A 1 292 ? 26.992 53.914 -45.371 1.00 38.94 292 GLY A O 1
ATOM 2293 N N . LYS A 1 293 ? 27.449 54.810 -43.350 1.00 40.16 293 LYS A N 1
ATOM 2294 C CA . LYS A 1 293 ? 27.067 56.188 -43.646 1.00 40.16 293 LYS A CA 1
ATOM 2295 C C . LYS A 1 293 ? 27.910 56.761 -44.786 1.00 40.16 293 LYS A C 1
ATOM 2297 O O . LYS A 1 293 ? 29.115 56.534 -44.865 1.00 40.16 293 LYS A O 1
ATOM 2302 N N . ASP A 1 294 ? 27.228 57.545 -45.612 1.00 43.97 294 ASP A N 1
ATOM 2303 C CA . ASP A 1 294 ? 27.748 58.445 -46.633 1.00 43.97 294 ASP A CA 1
ATOM 2304 C C . ASP A 1 294 ? 29.089 59.102 -46.284 1.00 43.97 294 ASP A C 1
ATOM 2306 O O . ASP A 1 294 ? 29.173 59.885 -45.341 1.00 43.97 294 ASP A O 1
ATOM 2310 N N . HIS A 1 295 ? 30.065 58.953 -47.179 1.00 41.34 295 HIS A N 1
ATOM 2311 C CA . HIS A 1 295 ? 30.985 60.039 -47.508 1.00 41.34 295 HIS A CA 1
ATOM 2312 C C . HIS A 1 295 ? 31.172 60.127 -49.028 1.00 41.34 295 HIS A C 1
ATOM 2314 O O . HIS A 1 295 ? 32.180 59.714 -49.596 1.00 41.34 295 HIS A O 1
ATOM 2320 N N . ARG A 1 296 ? 30.195 60.744 -49.708 1.00 44.44 296 ARG A N 1
ATOM 2321 C CA . ARG A 1 296 ? 30.494 61.486 -50.940 1.00 44.44 296 ARG A CA 1
ATOM 2322 C C . ARG A 1 296 ? 31.299 62.730 -50.558 1.00 44.44 296 ARG A C 1
ATOM 2324 O O . ARG A 1 296 ? 30.804 63.555 -49.796 1.00 44.44 296 ARG A O 1
ATOM 2331 N N . ARG A 1 297 ? 32.452 62.934 -51.193 1.00 38.78 297 ARG A N 1
ATOM 2332 C CA . ARG A 1 297 ? 32.635 63.934 -52.268 1.00 38.78 297 ARG A CA 1
ATOM 2333 C C . ARG A 1 297 ? 34.126 64.123 -52.550 1.00 38.78 297 ARG A C 1
ATOM 2335 O O . ARG A 1 297 ? 34.836 64.799 -51.815 1.00 38.78 297 ARG A O 1
ATOM 2342 N N . LEU A 1 298 ? 34.544 63.589 -53.693 1.00 45.41 298 LEU A N 1
ATOM 2343 C CA . LEU A 1 298 ? 35.654 64.118 -54.476 1.00 45.41 298 LEU A CA 1
ATOM 2344 C C . LEU A 1 298 ? 35.359 65.588 -54.827 1.00 45.41 298 LEU A C 1
ATOM 2346 O O . LEU A 1 298 ? 34.246 65.911 -55.254 1.00 45.41 298 LEU A O 1
ATOM 2350 N N . ARG A 1 299 ? 36.355 66.468 -54.688 1.00 33.53 299 ARG A N 1
ATOM 2351 C CA . ARG A 1 299 ? 36.420 67.741 -55.418 1.00 33.53 299 ARG A CA 1
ATOM 2352 C C . ARG A 1 299 ? 37.667 67.731 -56.307 1.00 33.53 299 ARG A C 1
ATOM 2354 O O . ARG A 1 299 ? 38.727 67.364 -55.808 1.00 33.53 299 ARG A O 1
ATOM 2361 N N . PRO A 1 300 ? 37.554 68.155 -57.574 1.00 50.16 300 PRO A N 1
ATOM 2362 C CA . PRO A 1 300 ? 38.686 68.307 -58.474 1.00 50.16 300 PRO A CA 1
ATOM 2363 C C . PRO A 1 300 ? 39.225 69.746 -58.461 1.00 50.16 300 PRO A C 1
ATOM 2365 O O . PRO A 1 300 ? 38.454 70.699 -58.603 1.00 50.16 300 PRO A O 1
ATOM 2368 N N . ARG A 1 301 ? 40.545 69.890 -58.348 1.00 43.91 301 ARG A N 1
ATOM 2369 C CA . ARG A 1 301 ? 41.396 70.643 -59.281 1.00 43.91 301 ARG A CA 1
ATOM 2370 C C . ARG A 1 301 ? 42.857 70.333 -58.999 1.00 43.91 301 ARG A C 1
ATOM 2372 O O . ARG A 1 301 ? 43.206 70.296 -57.801 1.00 43.91 301 ARG A O 1
#

InterPro domains:
  IPR006943 Domain of unknown function DUF641, plant [PF04859] (66-190)
  IPR040225 Protein gravitropic in the light 1-like [PTHR31161] (13-296)

Organism: Liquidambar formosana (NCBI:txid63359)

Radius of gyration: 48.78 Å; chains: 1; bounding box: 81×88×146 Å

Secondary structure (DSSP, 8-state):
-------------HHHHHHHHHHHHHHHGGG----PPPPPPP------------SSHHHHHHHHHHHHHHHHHHHHHHHHHHHHHHHHHHHHHTBTTB-HHHHHHHHHHHHHHHHHHHHHHHHHHTT---S-HHHHHHHHHHHHHHHHHHHHHHHHHHHHHHHHHHHHHHHHHHHHHHHHHHHHHHHHHHHHHT----------GGG--HHHHHHHHHHHHHHHHHHHHHHHHHHHHTT--HHHHHHHH-TT---SSGGGGHHHHHHHHHHHHTTTTTSTT-S------------------

Sequence (301 aa):
MDALKPTSATKKTKLARAIAKVINLQTATRNSKRYLPKQKSLDKAKDIDSVKSRRYDRDGDSKLRNRAAMEALVAKIFAGISSIKAAYAELQTAQFPYDSDAIQSADEAVVNELKGLSELKQSFLKKEVDHSPQVTLLLAEIQEQQALMKTYEITLSKMESEVQFKDNDIESLRNQLDGLLTANKAMEKKLNSSGSLSVPFNVKLSDLNPTHFVQALHYALRSMRSFVKLMITEMESARWDLAAAAHSIEPNANFVSPNHKCFAFESYVCRVMFDGFNDPNFSLPTQSLPQGKDHRRLRPR

pLDDT: mean 77.47, std 21.72, range [31.5, 98.44]